Protein AF-A0A7R9D0R9-F1 (afdb_monomer)

pLDDT: mean 85.0, std 13.61, range [37.5, 96.75]

Nearest PDB structures (foldseek):
  8r22-assembly1_D  TM=5.041E-01  e=1.169E-11  Homo sapiens
  8unw-assembly1_B  TM=4.113E-01  e=5.195E-06  Homo sapiens
  7ukn-assembly1_A  TM=6.341E-01  e=3.118E-03  Homo sapiens
  3vu4-assembly3_B  TM=4.145E-01  e=4.952E-05  Kluyveromyces marxianus
  5yyl-assembly1_B-2  TM=3.834E-01  e=3.649E-03  Apis mellifera

Foldseek 3Di:
DDPPCPDPPVVVVVVVCVVVCVVVDPDDDDDDDPFDWLEWAAQEPFWIWTWTDPDVQWIKIWIWGAFVVVVDPDPPPDPGPRDTDTDEIATDNAGSWAWAHALQQWIWTHFAADQWIFIAHRVVSDGPDIAGVDDPQGGWHKAAQDRQKIWIARFQWRWMWIDRNVDPDHTDGLDDDPPPPDPPCVDPPQGKTKDKEKQRHHHAPDRDDSQAIKMWMAILQQWIFIDRPVHSVHTPDTDRFAAGDRDNQQWDKYAASVDPPDIDIWRTHGDPVDDDPDDDDVQVVDPQPPDDKGWRDKDHDHHFWMWTAIPSRDIDIDGD

Solvent-accessible surface area (backbone atoms only — not comparable to full-atom values): 18598 Å² total; per-residue (Å²): 137,80,91,84,76,86,63,80,61,60,62,55,53,53,50,51,49,54,61,51,43,68,77,69,41,98,74,83,87,86,83,87,69,99,45,61,74,73,31,77,40,66,50,42,99,55,31,36,34,35,25,28,44,79,47,92,94,34,29,34,37,34,35,32,35,56,31,64,72,84,76,45,94,70,86,70,88,63,92,63,75,84,49,73,39,79,72,38,70,29,81,45,93,34,41,72,34,33,68,26,46,36,79,79,48,36,33,35,35,14,6,61,71,31,44,39,36,35,37,29,33,55,86,78,42,40,75,77,44,77,45,75,64,58,92,82,49,51,34,34,43,33,39,40,48,40,93,54,29,41,32,38,29,23,23,68,48,57,32,32,33,37,30,53,68,89,46,93,63,72,74,41,78,54,42,82,76,60,82,73,70,78,66,82,68,89,51,99,76,75,72,54,28,33,42,69,32,32,57,44,53,50,80,47,96,62,71,65,58,78,84,67,24,34,40,37,38,40,33,31,71,20,44,37,37,32,27,41,72,86,46,53,90,50,61,83,37,80,46,74,40,34,61,64,47,87,49,68,62,32,48,41,58,43,50,40,76,76,35,98,88,40,68,52,73,41,66,57,47,81,44,92,90,53,90,78,88,77,86,86,64,65,73,67,66,43,93,81,51,87,65,94,58,44,48,51,43,70,47,71,52,66,83,46,29,39,37,38,32,33,75,70,79,45,76,49,79,46,78,110

Structure (mmCIF, N/CA/C/O backbone):
data_AF-A0A7R9D0R9-F1
#
_entry.id   AF-A0A7R9D0R9-F1
#
loop_
_atom_site.group_PDB
_atom_site.id
_atom_site.type_symbol
_atom_site.label_atom_id
_atom_site.label_alt_id
_atom_site.label_comp_id
_atom_site.label_asym_id
_atom_site.label_entity_id
_atom_site.label_seq_id
_atom_site.pdbx_PDB_ins_code
_atom_site.Cartn_x
_atom_site.Cartn_y
_atom_site.Cartn_z
_atom_site.occupancy
_atom_site.B_iso_or_equiv
_atom_site.auth_seq_id
_atom_site.auth_comp_id
_atom_site.auth_asym_id
_atom_site.auth_atom_id
_atom_site.pdbx_PDB_model_num
ATOM 1 N N . MET A 1 1 ? 41.515 20.656 17.617 1.00 38.50 1 MET A N 1
ATOM 2 C CA . MET A 1 1 ? 41.255 21.156 16.254 1.00 38.50 1 MET A CA 1
ATOM 3 C C . MET A 1 1 ? 40.020 20.404 15.792 1.00 38.50 1 MET A C 1
ATOM 5 O O . MET A 1 1 ? 40.130 19.236 15.452 1.00 38.50 1 MET A O 1
ATOM 9 N N . TYR A 1 2 ? 38.845 20.986 16.028 1.00 37.50 2 TYR A N 1
ATOM 10 C CA . TYR A 1 2 ? 37.559 20.377 15.687 1.00 37.50 2 TYR A CA 1
ATOM 11 C C . TYR A 1 2 ? 37.337 20.566 14.183 1.00 37.50 2 TYR A C 1
ATOM 13 O O . TYR A 1 2 ? 37.418 21.695 13.705 1.00 37.50 2 TYR A O 1
ATOM 21 N N . ASN A 1 3 ? 37.107 19.472 13.454 1.00 43.59 3 ASN A N 1
ATOM 22 C CA . ASN A 1 3 ? 36.550 19.525 12.105 1.00 43.59 3 ASN A CA 1
ATOM 23 C C . ASN A 1 3 ? 35.112 20.030 12.238 1.00 43.59 3 ASN A C 1
ATOM 25 O O . ASN A 1 3 ? 34.261 19.319 12.761 1.00 43.59 3 ASN A O 1
ATOM 29 N N . MET A 1 4 ? 34.891 21.278 11.838 1.00 45.22 4 MET A N 1
ATOM 30 C CA . MET A 1 4 ? 33.616 21.991 11.929 1.00 45.22 4 MET A CA 1
ATOM 31 C C . MET A 1 4 ? 33.270 22.582 10.553 1.00 45.22 4 MET A C 1
ATOM 33 O O . MET A 1 4 ? 32.964 23.759 10.425 1.00 45.22 4 MET A O 1
ATOM 37 N N . PHE A 1 5 ? 33.405 21.746 9.523 1.00 46.94 5 PHE A N 1
ATOM 38 C CA . PHE A 1 5 ? 32.928 21.994 8.165 1.00 46.94 5 PHE A CA 1
ATOM 39 C C . PHE A 1 5 ? 32.060 20.796 7.770 1.00 46.94 5 PHE A C 1
ATOM 41 O O . PHE A 1 5 ? 32.455 19.969 6.951 1.00 46.94 5 PHE A O 1
ATOM 48 N N . GLU A 1 6 ? 30.924 20.637 8.445 1.00 47.88 6 GLU A N 1
ATOM 49 C CA . GLU A 1 6 ? 29.807 19.898 7.860 1.00 47.88 6 GLU A CA 1
ATOM 50 C C . GLU A 1 6 ? 29.141 20.861 6.867 1.00 47.88 6 GLU A C 1
ATOM 52 O O . GLU A 1 6 ? 28.441 21.782 7.260 1.00 47.88 6 GLU A O 1
ATOM 57 N N . ASN A 1 7 ? 29.553 20.705 5.606 1.00 51.00 7 ASN A N 1
ATOM 58 C CA . ASN A 1 7 ? 28.922 21.087 4.343 1.00 51.00 7 ASN A CA 1
ATOM 59 C C . ASN A 1 7 ? 27.844 22.198 4.330 1.00 51.00 7 ASN A C 1
ATOM 61 O O . ASN A 1 7 ? 26.657 21.907 4.396 1.00 51.00 7 ASN A O 1
ATOM 65 N N . ASP A 1 8 ? 28.251 23.425 3.981 1.00 54.41 8 ASP A N 1
ATOM 66 C CA . ASP A 1 8 ? 27.368 24.483 3.440 1.00 54.41 8 ASP A CA 1
ATOM 67 C C . ASP A 1 8 ? 26.727 24.099 2.073 1.00 54.41 8 ASP A C 1
ATOM 69 O O . ASP A 1 8 ? 25.967 24.873 1.501 1.00 54.41 8 ASP A O 1
ATOM 73 N N . SER A 1 9 ? 27.045 22.927 1.500 1.00 60.66 9 SER A N 1
ATOM 74 C CA . SER A 1 9 ? 26.566 22.501 0.172 1.00 60.66 9 SER A CA 1
ATOM 75 C C . SER A 1 9 ? 25.109 22.045 0.156 1.00 60.66 9 SER A C 1
ATOM 77 O O . SER A 1 9 ? 24.453 22.159 -0.876 1.00 60.66 9 SER A O 1
ATOM 79 N N . ASP A 1 10 ? 24.611 21.504 1.267 1.00 61.84 10 ASP A N 1
ATOM 80 C CA . ASP A 1 10 ? 23.278 20.893 1.312 1.00 61.84 10 ASP A CA 1
ATOM 81 C C . ASP A 1 10 ? 22.187 21.982 1.322 1.00 61.84 10 ASP A C 1
ATOM 83 O O . ASP A 1 10 ? 21.141 21.818 0.689 1.00 61.84 10 ASP A O 1
ATOM 87 N N . ASP A 1 11 ? 22.485 23.136 1.929 1.00 69.69 11 ASP A N 1
ATOM 88 C CA . ASP A 1 11 ? 21.603 24.309 1.939 1.00 69.69 11 ASP A CA 1
ATOM 89 C C . ASP A 1 11 ? 21.447 24.912 0.526 1.00 69.69 11 ASP A C 1
ATOM 91 O O . ASP A 1 11 ? 20.352 25.329 0.142 1.00 69.69 11 ASP A O 1
ATOM 95 N N . GLU A 1 12 ? 22.510 24.911 -0.292 1.00 77.81 12 GLU A N 1
ATOM 96 C CA . GLU A 1 12 ? 22.447 25.403 -1.678 1.00 77.81 12 GLU A CA 1
ATOM 97 C C . GLU A 1 12 ? 21.560 24.513 -2.568 1.00 77.81 12 GLU A C 1
ATOM 99 O O . GLU A 1 12 ? 20.807 25.028 -3.402 1.00 77.81 12 GLU A O 1
ATOM 104 N N . GLU A 1 13 ? 21.615 23.186 -2.393 1.00 77.94 13 GLU A N 1
ATOM 105 C CA . GLU A 1 13 ? 20.780 22.246 -3.153 1.00 77.94 13 GLU A CA 1
ATOM 106 C C . GLU A 1 13 ? 19.291 22.353 -2.778 1.00 77.94 13 GLU A C 1
ATOM 108 O O . GLU A 1 13 ? 18.428 22.298 -3.666 1.00 77.94 13 GLU A O 1
ATOM 113 N N . GLU A 1 14 ? 18.971 22.527 -1.489 1.00 80.00 14 GLU A N 1
ATOM 114 C CA . GLU A 1 14 ? 17.590 22.706 -1.023 1.00 80.00 14 GLU A CA 1
ATOM 115 C C . GLU A 1 14 ? 16.989 24.015 -1.550 1.00 80.00 14 GLU A C 1
ATOM 117 O O . GLU A 1 14 ? 15.880 24.011 -2.103 1.00 80.00 14 GLU A O 1
ATOM 122 N N . ASP A 1 15 ? 17.743 25.113 -1.471 1.00 83.69 15 ASP A N 1
ATOM 123 C CA . ASP A 1 15 ? 17.335 26.405 -2.014 1.00 83.69 15 ASP A CA 1
ATOM 124 C C . ASP A 1 15 ? 17.119 26.323 -3.530 1.00 83.69 15 ASP A C 1
ATOM 126 O O . ASP A 1 15 ? 16.075 26.751 -4.039 1.00 83.69 15 ASP A O 1
ATOM 130 N N . GLU A 1 16 ? 18.056 25.728 -4.278 1.00 88.19 16 GLU A N 1
ATOM 131 C CA . GLU A 1 16 ? 17.917 25.583 -5.729 1.00 88.19 16 GLU A CA 1
ATOM 132 C C . GLU A 1 16 ? 16.681 24.751 -6.090 1.00 88.19 16 GLU A C 1
ATOM 134 O O . GLU A 1 16 ? 15.929 25.105 -7.009 1.00 88.19 16 GLU A O 1
ATOM 139 N N . TRP A 1 17 ? 16.428 23.655 -5.365 1.00 85.75 17 TRP A N 1
ATOM 140 C CA . TRP A 1 17 ? 15.212 22.868 -5.545 1.00 85.75 17 TRP A CA 1
ATOM 141 C C . TRP A 1 17 ? 13.967 23.706 -5.264 1.00 85.75 17 TRP A C 1
ATOM 143 O O . TRP A 1 17 ? 13.043 23.698 -6.083 1.00 85.75 17 TRP A O 1
ATOM 153 N N . PHE A 1 18 ? 13.945 24.459 -4.164 1.00 84.69 18 PHE A N 1
ATOM 154 C CA . PHE A 1 18 ? 12.811 25.288 -3.778 1.00 84.69 18 PHE A CA 1
ATOM 155 C C . PHE A 1 18 ? 12.509 26.352 -4.840 1.00 84.69 18 PHE A C 1
ATOM 157 O O . PHE A 1 18 ? 11.370 26.435 -5.312 1.00 84.69 18 PHE A O 1
ATOM 164 N N . TYR A 1 19 ? 13.516 27.088 -5.318 1.00 87.12 19 TYR A N 1
ATOM 165 C CA . TYR A 1 19 ? 13.349 28.061 -6.403 1.00 87.12 19 TYR A CA 1
ATOM 166 C C . TYR A 1 19 ? 12.868 27.400 -7.695 1.00 87.12 19 TYR A C 1
ATOM 168 O O . TYR A 1 19 ? 11.908 27.859 -8.318 1.00 87.12 19 TYR A O 1
ATOM 176 N N . ASN A 1 20 ? 13.483 26.282 -8.085 1.00 88.06 20 ASN A N 1
ATOM 177 C CA . ASN A 1 20 ? 13.079 25.535 -9.271 1.00 88.06 20 ASN A CA 1
ATOM 178 C C . ASN A 1 20 ? 11.642 25.003 -9.155 1.00 88.06 20 ASN A C 1
ATOM 180 O O . ASN A 1 20 ? 10.919 24.945 -10.153 1.00 88.06 20 ASN A O 1
ATOM 184 N N . SER A 1 21 ? 11.209 24.620 -7.954 1.00 87.06 21 SER A N 1
ATOM 185 C CA . SER A 1 21 ? 9.880 24.064 -7.704 1.00 87.06 21 SER A CA 1
ATOM 186 C C . SER A 1 21 ? 8.768 25.065 -8.032 1.00 87.06 21 SER A C 1
ATOM 188 O O . SER A 1 21 ? 7.760 24.672 -8.626 1.00 87.06 21 SER A O 1
ATOM 190 N N . MET A 1 22 ? 8.992 26.360 -7.770 1.00 83.94 22 MET A N 1
ATOM 191 C CA . MET A 1 22 ? 8.031 27.430 -8.065 1.00 83.94 22 MET A CA 1
ATOM 192 C C . MET A 1 22 ? 7.712 27.549 -9.557 1.00 83.94 22 MET A C 1
ATOM 194 O O . MET A 1 22 ? 6.606 27.940 -9.924 1.00 83.94 22 MET A O 1
ATOM 198 N N . PHE A 1 23 ? 8.667 27.205 -10.423 1.00 88.12 23 PHE A N 1
ATOM 199 C CA . PHE A 1 23 ? 8.486 27.242 -11.876 1.00 88.12 23 PHE A CA 1
ATOM 200 C C . PHE A 1 23 ? 8.064 25.892 -12.461 1.00 88.12 23 PHE A C 1
ATOM 202 O O . PHE A 1 23 ? 7.507 25.845 -13.558 1.00 88.12 23 PHE A O 1
ATOM 209 N N . ARG A 1 24 ? 8.334 24.787 -11.756 1.00 88.25 24 ARG A N 1
ATOM 210 C CA . ARG A 1 24 ? 8.015 23.429 -12.222 1.00 88.25 24 ARG A CA 1
ATOM 211 C C . ARG A 1 24 ? 6.582 23.020 -11.913 1.00 88.25 24 ARG A C 1
ATOM 213 O O . ARG A 1 24 ? 5.953 22.358 -12.738 1.00 88.25 24 ARG A O 1
ATOM 220 N N . TYR A 1 25 ? 6.071 23.375 -10.739 1.00 85.44 25 TYR A N 1
ATOM 221 C CA . TYR A 1 25 ? 4.770 22.904 -10.281 1.00 85.44 25 TYR A CA 1
ATOM 222 C C . TYR A 1 25 ? 3.703 23.978 -10.448 1.00 85.44 25 TYR A C 1
ATOM 224 O O . TYR A 1 25 ? 3.829 25.085 -9.937 1.00 85.44 25 TYR A O 1
ATOM 232 N N . LYS A 1 26 ? 2.589 23.617 -11.102 1.00 84.94 26 LYS A N 1
ATOM 233 C CA . LYS A 1 26 ? 1.393 24.476 -11.153 1.00 84.94 26 LYS A CA 1
ATOM 234 C C . LYS A 1 26 ? 0.875 24.773 -9.741 1.00 84.94 26 LYS A C 1
ATOM 236 O O . LYS A 1 26 ? 0.383 25.866 -9.480 1.00 84.94 26 LYS A O 1
ATOM 241 N N . GLN A 1 27 ? 0.953 23.779 -8.858 1.00 83.56 27 GLN A N 1
ATOM 242 C CA . GLN A 1 27 ? 0.569 23.871 -7.458 1.00 83.56 27 GLN A CA 1
ATOM 243 C C . GLN A 1 27 ? 1.516 23.002 -6.634 1.00 83.56 27 GLN A C 1
ATOM 245 O O . GLN A 1 27 ? 1.707 21.827 -6.942 1.00 83.56 27 GLN A O 1
ATOM 250 N N . LEU A 1 28 ? 2.088 23.587 -5.586 1.00 84.94 28 LEU A N 1
ATOM 251 C CA . LEU A 1 28 ? 2.895 22.892 -4.595 1.00 84.94 28 LEU A CA 1
ATOM 252 C C . LEU A 1 28 ? 2.420 23.340 -3.217 1.00 84.94 28 LEU A C 1
ATOM 254 O O . LEU A 1 28 ? 2.418 24.533 -2.917 1.00 84.94 28 LEU A O 1
ATOM 258 N N . GLN A 1 29 ? 1.994 22.384 -2.396 1.00 85.19 29 GLN A N 1
ATOM 259 C CA . GLN A 1 29 ? 1.634 22.632 -1.008 1.00 85.19 29 GLN A CA 1
ATOM 260 C C . GLN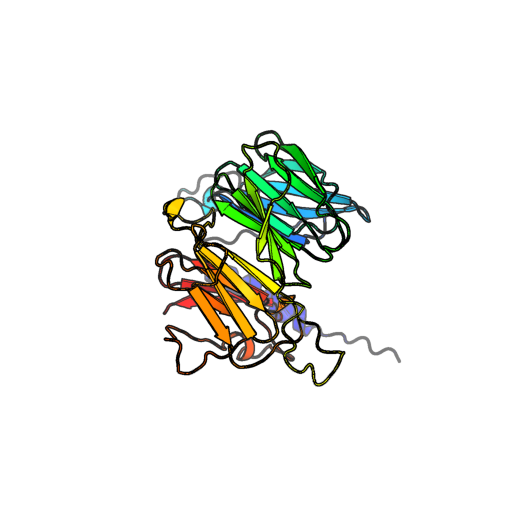 A 1 29 ? 2.590 21.853 -0.119 1.00 85.19 29 GLN A C 1
ATOM 262 O O . GLN A 1 29 ? 2.562 20.626 -0.090 1.00 85.19 29 GLN A O 1
ATOM 267 N N . MET A 1 30 ? 3.401 22.586 0.634 1.00 86.25 30 MET A N 1
ATOM 268 C CA . MET A 1 30 ? 4.242 22.029 1.685 1.00 86.25 30 MET A CA 1
ATOM 269 C C . MET A 1 30 ? 3.557 22.273 3.029 1.00 86.25 30 MET A C 1
ATOM 271 O O . MET A 1 30 ? 2.950 23.326 3.250 1.00 86.25 30 MET A O 1
ATOM 275 N N . PHE A 1 31 ? 3.598 21.280 3.909 1.00 88.50 31 PHE A N 1
ATOM 276 C CA . PHE A 1 31 ? 3.110 21.391 5.278 1.00 88.50 31 PHE A CA 1
ATOM 277 C C . PHE A 1 31 ? 3.907 20.447 6.178 1.00 88.50 31 PHE A C 1
ATOM 279 O O . PHE A 1 31 ? 4.367 19.398 5.733 1.00 88.50 31 PHE A O 1
ATOM 286 N N . GLY A 1 32 ? 4.095 20.853 7.431 1.00 89.56 32 GLY A N 1
ATOM 287 C CA . GLY A 1 32 ? 4.804 20.066 8.433 1.00 89.56 32 GLY A CA 1
ATOM 288 C C . GLY A 1 32 ? 3.849 19.279 9.322 1.00 89.56 32 GLY A C 1
ATOM 289 O O . GLY A 1 32 ? 2.693 19.666 9.511 1.00 89.56 32 GLY A O 1
ATOM 290 N N . PHE A 1 33 ? 4.364 18.201 9.903 1.00 91.88 33 PHE A N 1
ATOM 291 C CA . PHE A 1 33 ? 3.727 17.484 11.001 1.00 91.88 33 PHE A CA 1
ATOM 292 C C . PHE A 1 33 ? 4.465 17.798 12.299 1.00 91.88 33 PHE A C 1
ATOM 294 O O . PHE A 1 33 ? 5.688 17.905 12.310 1.00 91.88 33 PHE A O 1
ATOM 301 N N . GLU A 1 34 ? 3.727 17.918 13.402 1.00 91.81 34 GLU A N 1
ATOM 302 C CA . GLU A 1 34 ? 4.328 18.060 14.738 1.00 91.81 34 GLU A CA 1
ATOM 303 C C . GLU A 1 34 ? 5.038 16.773 15.184 1.00 91.81 34 GLU A C 1
ATOM 305 O O . GLU A 1 34 ? 5.975 16.818 15.977 1.00 91.81 34 GLU A O 1
ATOM 310 N N . ASN A 1 35 ? 4.586 15.627 14.669 1.00 94.44 35 ASN A N 1
ATOM 311 C CA . ASN A 1 35 ? 5.035 14.295 15.051 1.00 94.44 35 ASN A CA 1
ATOM 312 C C . ASN A 1 35 ? 5.666 13.565 13.861 1.00 94.44 35 ASN A C 1
ATOM 314 O O . ASN A 1 35 ? 5.324 13.819 12.705 1.00 94.44 35 ASN A O 1
ATOM 318 N N . THR A 1 36 ? 6.540 12.595 14.142 1.00 93.06 36 THR A N 1
ATOM 319 C CA . THR A 1 36 ? 7.111 11.726 13.105 1.00 93.06 36 THR A CA 1
ATOM 320 C C . THR A 1 36 ? 6.020 10.878 12.460 1.00 93.06 36 THR A C 1
ATOM 322 O O . THR A 1 36 ? 5.313 10.122 13.137 1.00 93.06 36 THR A O 1
ATOM 325 N N . VAL A 1 37 ? 5.916 10.991 11.139 1.00 94.00 37 VAL A N 1
ATOM 326 C CA . VAL A 1 37 ? 5.017 10.189 10.312 1.00 94.00 37 VAL A CA 1
ATOM 327 C C . VAL A 1 37 ? 5.657 8.835 10.024 1.00 94.00 37 VAL A C 1
ATOM 329 O O . VAL A 1 37 ? 6.810 8.764 9.608 1.00 94.00 37 VAL A O 1
ATOM 332 N N . HIS A 1 38 ? 4.897 7.765 10.241 1.00 91.81 38 HIS A N 1
ATOM 333 C CA . HIS A 1 38 ? 5.322 6.384 10.006 1.00 91.81 38 HIS A CA 1
ATOM 334 C C . HIS A 1 38 ? 4.694 5.773 8.754 1.00 91.81 38 HIS A C 1
ATOM 336 O O . HIS A 1 38 ? 5.330 4.965 8.088 1.00 91.81 38 HIS A O 1
ATOM 342 N N . HIS A 1 39 ? 3.453 6.145 8.436 1.00 93.44 39 HIS A N 1
ATOM 343 C CA . HIS A 1 39 ? 2.746 5.639 7.261 1.00 93.44 39 HIS A CA 1
ATOM 344 C C . HIS A 1 39 ? 1.785 6.705 6.742 1.00 93.44 39 HIS A C 1
ATOM 346 O O . HIS A 1 39 ? 1.158 7.418 7.529 1.00 93.44 39 HIS A O 1
ATOM 352 N N . ILE A 1 40 ? 1.654 6.796 5.421 1.00 94.44 40 ILE A N 1
ATOM 353 C CA . ILE A 1 40 ? 0.654 7.623 4.743 1.00 94.44 40 ILE A CA 1
ATOM 354 C C . ILE A 1 40 ? -0.072 6.722 3.753 1.00 94.44 40 ILE A C 1
ATOM 356 O O . ILE A 1 40 ? 0.575 6.063 2.945 1.00 94.44 40 ILE A O 1
ATOM 360 N N . GLU A 1 41 ? -1.399 6.718 3.803 1.00 92.50 41 GLU A N 1
ATOM 361 C CA . GLU A 1 41 ? -2.242 5.969 2.872 1.00 92.50 41 GLU A CA 1
ATOM 362 C C . GLU A 1 41 ? -3.349 6.888 2.331 1.00 92.50 41 GLU A C 1
ATOM 364 O O . GLU A 1 41 ? -4.007 7.572 3.123 1.00 92.50 41 GLU A O 1
ATOM 369 N N . PRO A 1 42 ? -3.592 6.946 1.011 1.00 90.38 42 PRO A N 1
ATOM 370 C CA . PRO A 1 42 ? -4.744 7.660 0.470 1.00 90.38 42 PRO A CA 1
ATOM 371 C C . PRO A 1 42 ? -6.051 7.024 0.959 1.00 90.38 42 PRO A C 1
ATOM 373 O O . PRO A 1 42 ? -6.255 5.822 0.794 1.00 90.38 42 PRO A O 1
ATOM 376 N N . SER A 1 43 ? -6.956 7.822 1.530 1.00 87.69 43 SER A N 1
ATOM 377 C CA . SER A 1 43 ? -8.278 7.330 1.947 1.00 87.69 43 SER A CA 1
ATOM 378 C C . SER A 1 43 ? -9.358 7.575 0.903 1.00 87.69 43 SER A C 1
ATOM 380 O O . SER A 1 43 ? -10.308 6.807 0.815 1.00 87.69 43 SER A O 1
ATOM 382 N N . CYS A 1 44 ? -9.216 8.618 0.091 1.00 85.12 44 CYS A N 1
ATOM 383 C CA . CYS A 1 44 ? -10.007 8.858 -1.112 1.00 85.12 44 CYS A CA 1
ATOM 384 C C . CYS A 1 44 ? -9.344 9.978 -1.935 1.00 85.12 44 CYS A C 1
ATOM 386 O O . CYS A 1 44 ? -8.208 10.371 -1.673 1.00 85.12 44 CYS A O 1
ATOM 388 N N . HIS A 1 45 ? -10.032 10.492 -2.956 1.00 84.69 45 HIS A N 1
ATOM 389 C CA . HIS A 1 45 ? -9.479 11.506 -3.862 1.00 84.69 45 HIS A CA 1
ATOM 390 C C . HIS A 1 45 ? -9.124 12.848 -3.191 1.00 84.69 45 HIS A C 1
ATOM 392 O O . HIS A 1 45 ? -8.303 13.585 -3.731 1.00 84.69 45 HIS A O 1
ATOM 398 N N . ASP A 1 46 ? -9.727 13.176 -2.045 1.00 89.94 46 ASP A N 1
ATOM 399 C CA . ASP A 1 46 ? -9.549 14.451 -1.344 1.00 89.94 46 ASP A CA 1
ATOM 400 C C . ASP A 1 46 ? -8.973 14.301 0.068 1.00 89.94 46 ASP A C 1
ATOM 402 O O . ASP A 1 46 ? -8.880 15.290 0.800 1.00 89.94 46 ASP A O 1
ATOM 406 N N . ARG A 1 47 ? -8.578 13.089 0.475 1.00 92.38 47 ARG A N 1
ATOM 407 C CA . ARG A 1 47 ? -8.120 12.814 1.840 1.00 92.38 47 ARG A CA 1
ATOM 408 C C . ARG A 1 47 ? -7.004 11.784 1.909 1.00 92.38 47 ARG A C 1
ATOM 410 O O . ARG A 1 47 ? -6.872 10.895 1.068 1.00 92.38 47 ARG A O 1
ATOM 417 N N . ILE A 1 48 ? -6.225 11.903 2.975 1.00 94.56 48 ILE A N 1
ATOM 418 C CA . ILE A 1 48 ? -5.167 10.965 3.340 1.00 94.56 48 ILE A CA 1
ATOM 419 C C . ILE A 1 48 ? -5.315 10.553 4.803 1.00 94.56 48 ILE A C 1
ATOM 421 O O . ILE A 1 48 ? -5.740 11.347 5.645 1.00 94.56 48 ILE A O 1
ATOM 425 N N . CYS A 1 49 ? -4.912 9.326 5.106 1.00 96.06 49 CYS A N 1
ATOM 426 C CA . CYS A 1 49 ? -4.714 8.834 6.459 1.00 96.06 49 CYS A CA 1
ATOM 427 C C . CYS A 1 49 ? -3.223 8.826 6.786 1.00 96.06 49 CYS A C 1
ATOM 429 O O . CYS A 1 49 ? -2.406 8.346 6.001 1.00 96.06 49 CYS A O 1
ATOM 431 N N . VAL A 1 50 ? -2.874 9.348 7.957 1.00 96.75 50 VAL A N 1
ATOM 432 C CA . VAL A 1 50 ? -1.494 9.469 8.424 1.00 96.75 50 VAL A CA 1
ATOM 433 C C . VAL A 1 50 ? -1.365 8.782 9.771 1.00 96.75 50 VAL A C 1
ATOM 435 O O . VAL A 1 50 ? -2.017 9.186 10.731 1.00 96.75 50 VAL A O 1
ATOM 438 N N . ALA A 1 51 ? -0.508 7.769 9.849 1.00 96.50 51 ALA A N 1
ATOM 439 C CA . ALA A 1 51 ? -0.072 7.186 11.109 1.00 96.50 51 ALA A CA 1
ATOM 440 C C . ALA A 1 51 ? 1.146 7.953 11.621 1.00 96.50 51 ALA A C 1
ATOM 442 O O . ALA A 1 51 ? 2.167 8.034 10.933 1.00 96.50 51 ALA A O 1
ATOM 443 N N . GLN A 1 52 ? 1.067 8.484 12.837 1.00 95.81 52 GLN A N 1
ATOM 444 C CA . GLN A 1 52 ? 2.167 9.226 13.449 1.00 95.81 52 GLN A CA 1
ATOM 445 C C . GLN A 1 52 ? 2.371 8.856 14.916 1.00 95.81 52 GLN A C 1
ATOM 447 O O . GLN A 1 52 ? 1.456 8.385 15.596 1.00 95.81 52 GLN A O 1
ATOM 452 N N . ARG A 1 53 ? 3.592 9.069 15.413 1.00 94.38 53 ARG A N 1
ATOM 453 C CA . ARG A 1 53 ? 3.953 8.812 16.812 1.00 94.38 53 ARG A CA 1
ATOM 454 C C . ARG A 1 53 ? 3.725 10.064 17.654 1.00 94.38 53 ARG A C 1
ATOM 456 O O . ARG A 1 53 ? 4.521 10.991 17.602 1.00 94.38 53 ARG A O 1
ATOM 463 N N . HIS A 1 54 ? 2.672 10.069 18.465 1.00 89.62 54 HIS A N 1
ATOM 464 C CA . HIS A 1 54 ? 2.336 11.201 19.335 1.00 89.62 54 HIS A CA 1
ATOM 465 C C . HIS A 1 54 ? 3.226 11.273 20.589 1.00 89.62 54 HIS A C 1
ATOM 467 O O . HIS A 1 54 ? 3.614 12.348 21.039 1.00 89.62 54 HIS A O 1
ATOM 473 N N . LYS A 1 55 ? 3.533 10.117 21.191 1.00 89.81 55 LYS A N 1
ATOM 474 C CA . LYS A 1 55 ? 4.411 9.958 22.370 1.00 89.81 55 LYS A CA 1
ATOM 475 C C . LYS A 1 55 ? 5.199 8.652 22.229 1.00 89.81 55 LYS A C 1
ATOM 477 O O . LYS A 1 55 ? 4.830 7.839 21.379 1.00 89.81 55 LYS A O 1
ATOM 482 N N . PRO A 1 56 ? 6.243 8.406 23.048 1.00 89.38 56 PRO A N 1
ATOM 483 C CA . PRO A 1 56 ? 6.838 7.075 23.137 1.00 89.38 56 PRO A CA 1
ATOM 484 C C . PRO A 1 56 ? 5.736 6.022 23.300 1.00 89.38 56 PRO A C 1
ATOM 486 O O . PRO A 1 56 ? 4.856 6.179 24.150 1.00 89.38 56 PRO A O 1
ATOM 489 N N . ASP A 1 57 ? 5.740 5.040 22.401 1.00 85.25 57 ASP A N 1
ATOM 490 C CA . ASP A 1 57 ? 4.801 3.912 22.351 1.00 85.25 57 ASP A CA 1
ATOM 491 C C . ASP A 1 57 ? 3.314 4.289 22.225 1.00 85.25 57 ASP A C 1
ATOM 493 O O . ASP A 1 57 ? 2.427 3.493 22.525 1.00 85.25 57 ASP A O 1
ATOM 497 N N . LYS A 1 58 ? 3.008 5.510 21.763 1.00 91.88 58 LYS A N 1
ATOM 498 C CA . LYS A 1 58 ? 1.635 5.934 21.459 1.00 91.88 58 LYS A CA 1
ATOM 499 C C . LYS A 1 58 ? 1.537 6.480 20.053 1.00 91.88 58 LYS A C 1
ATOM 501 O O . LYS A 1 58 ? 2.182 7.474 19.710 1.00 91.88 58 LYS A O 1
ATOM 506 N N . TYR A 1 59 ? 0.655 5.859 19.289 1.00 94.56 59 TYR A N 1
ATOM 507 C CA . TYR A 1 59 ? 0.399 6.206 17.908 1.00 94.56 59 TYR A CA 1
ATOM 508 C C . TYR A 1 59 ? -1.022 6.723 17.761 1.00 94.56 59 TYR A C 1
ATOM 510 O O . TYR A 1 59 ? -1.938 6.359 18.503 1.00 94.56 59 TYR A O 1
ATOM 518 N N . GLU A 1 60 ? -1.185 7.602 16.791 1.00 95.44 60 GLU A N 1
ATOM 519 C CA . GLU A 1 60 ? -2.479 8.110 16.378 1.00 95.44 60 GLU A CA 1
ATOM 520 C C . GLU A 1 60 ? -2.579 8.060 14.861 1.00 95.44 60 GLU A C 1
ATOM 522 O O . GLU A 1 60 ? -1.576 8.150 14.144 1.00 95.44 60 GLU A O 1
ATOM 527 N N . ILE A 1 61 ? -3.810 7.917 14.390 1.00 96.69 61 ILE A N 1
ATOM 528 C CA . ILE A 1 61 ? -4.160 8.014 12.984 1.00 96.69 61 ILE A CA 1
ATOM 529 C C . ILE A 1 61 ? -4.926 9.319 12.796 1.00 96.69 61 ILE A C 1
ATOM 531 O O . ILE A 1 61 ? -5.920 9.585 13.479 1.00 96.69 61 ILE A O 1
ATOM 535 N N . LEU A 1 62 ? -4.441 10.146 11.878 1.00 96.38 62 LEU A N 1
ATOM 536 C CA . LEU A 1 62 ? -5.096 11.370 11.448 1.00 96.38 62 LEU A CA 1
ATOM 537 C C . LEU A 1 62 ? -5.706 11.165 10.071 1.00 96.38 62 LEU A C 1
ATOM 539 O O . LEU A 1 62 ? -5.007 10.748 9.153 1.00 96.38 62 LEU A O 1
ATOM 543 N N . GLU A 1 63 ? -6.970 11.530 9.899 1.00 95.81 63 GLU A N 1
ATOM 544 C CA . GLU A 1 63 ? -7.524 11.764 8.567 1.00 95.81 63 GLU A CA 1
ATOM 545 C C . GLU A 1 63 ? -7.406 13.251 8.252 1.00 95.81 63 GLU A C 1
ATOM 547 O O . GLU A 1 63 ? -7.858 14.108 9.022 1.00 95.81 63 GLU A O 1
ATOM 552 N N . LEU A 1 64 ? -6.781 13.563 7.125 1.00 95.12 64 LEU A N 1
ATOM 553 C CA . LEU A 1 64 ? -6.546 14.924 6.678 1.00 95.12 64 LEU A CA 1
ATOM 554 C C . LEU A 1 64 ? -7.240 15.145 5.340 1.00 95.12 64 LEU A C 1
ATOM 556 O O . LEU A 1 64 ? -7.047 14.362 4.414 1.00 95.12 64 LEU A O 1
ATOM 560 N N . SER A 1 65 ? -7.994 16.235 5.211 1.00 93.75 65 SER A N 1
ATOM 561 C CA . SER A 1 65 ? -8.495 16.679 3.909 1.00 93.75 65 SER A CA 1
ATOM 562 C C . SER A 1 65 ? -7.457 17.537 3.203 1.00 93.75 65 SER A C 1
ATOM 564 O O . SER A 1 65 ? -6.923 18.487 3.794 1.00 93.75 65 SER A O 1
ATOM 566 N N . LEU A 1 66 ? -7.233 17.238 1.931 1.00 91.62 66 LEU A N 1
ATOM 567 C CA . LEU A 1 66 ? -6.365 17.990 1.043 1.00 91.62 66 LEU A CA 1
ATOM 568 C C . LEU A 1 66 ? -7.005 19.345 0.681 1.00 91.62 66 LEU A C 1
ATOM 570 O O . LEU A 1 66 ? -8.232 19.462 0.634 1.00 91.62 66 LEU A O 1
ATOM 574 N N . PRO A 1 67 ? -6.205 20.398 0.434 1.00 89.38 67 PRO A N 1
ATOM 575 C CA . PRO A 1 67 ? -6.729 21.690 0.007 1.00 89.38 67 PRO A CA 1
ATOM 576 C C . PRO A 1 67 ? -7.519 21.588 -1.304 1.00 89.38 67 PRO A C 1
ATOM 578 O O . PRO A 1 67 ? -7.019 21.055 -2.289 1.00 89.38 67 PRO A O 1
ATOM 581 N N . GLU A 1 68 ? -8.701 22.207 -1.361 1.00 85.50 68 GLU A N 1
ATOM 582 C CA . GLU A 1 68 ? -9.582 22.208 -2.547 1.00 85.50 68 GLU A CA 1
ATOM 583 C C . GLU A 1 68 ? -8.898 22.746 -3.818 1.00 85.50 68 GLU A C 1
ATOM 585 O O . GLU A 1 68 ? -9.236 22.346 -4.933 1.00 85.50 68 GLU A O 1
ATOM 590 N N . LYS A 1 69 ? -7.888 23.617 -3.669 1.00 82.19 69 LYS A N 1
ATOM 591 C CA . LYS A 1 69 ? -7.091 24.097 -4.808 1.00 82.19 69 LYS A CA 1
ATOM 592 C C . LYS A 1 69 ? -6.347 22.966 -5.517 1.00 82.19 69 LYS A C 1
ATOM 594 O O . LYS A 1 69 ? -6.263 23.024 -6.735 1.00 82.19 69 LYS A O 1
ATOM 599 N N . LEU A 1 70 ? -5.887 21.941 -4.788 1.00 82.69 70 LEU A N 1
ATOM 600 C CA . LEU A 1 70 ? -5.227 20.760 -5.367 1.00 82.69 70 LEU A CA 1
ATOM 601 C C . LEU A 1 70 ? -6.184 19.877 -6.175 1.00 82.69 70 LEU A C 1
ATOM 603 O O . LEU A 1 70 ? -5.743 19.082 -6.998 1.00 82.69 70 LEU A O 1
ATOM 607 N N . LEU A 1 71 ? -7.488 20.016 -5.938 1.00 81.62 71 LEU A N 1
ATOM 608 C CA . LEU A 1 71 ? -8.528 19.176 -6.532 1.00 81.62 71 LEU A CA 1
ATOM 609 C C . LEU A 1 71 ? -9.221 19.852 -7.718 1.00 81.62 71 LEU A C 1
ATOM 611 O O . LEU A 1 71 ? -9.921 19.197 -8.487 1.00 81.62 71 LEU A O 1
ATOM 615 N N . THR A 1 72 ? -9.055 21.167 -7.864 1.00 78.25 72 THR A N 1
ATOM 616 C CA . THR A 1 72 ? -9.724 21.961 -8.894 1.00 78.25 72 THR A CA 1
ATOM 617 C C . THR A 1 72 ? -8.763 22.293 -10.030 1.00 78.25 72 THR A C 1
ATOM 619 O O . THR A 1 72 ? -7.692 22.862 -9.837 1.00 78.25 72 THR A O 1
ATOM 622 N N . GLU A 1 73 ? -9.164 21.982 -11.265 1.00 69.69 73 GLU A N 1
ATOM 623 C CA . GLU A 1 73 ? -8.386 22.356 -12.455 1.00 69.69 73 GLU A CA 1
ATOM 624 C C . GLU A 1 73 ? -8.453 23.873 -12.747 1.00 69.69 73 GLU A C 1
ATOM 626 O O . GLU A 1 73 ? -7.603 24.413 -13.468 1.00 69.69 73 GLU A O 1
ATOM 631 N N . SER A 1 74 ? -9.448 24.567 -12.174 1.00 62.47 74 SER A N 1
ATOM 632 C CA . SER A 1 74 ? -9.811 25.956 -12.473 1.00 62.47 74 SER A CA 1
ATOM 633 C C . SER A 1 74 ? -8.979 27.006 -11.728 1.00 62.47 74 SER A C 1
ATOM 635 O O . SER A 1 74 ? -8.872 26.989 -10.506 1.00 62.47 74 SER A O 1
ATOM 637 N N . HIS A 1 75 ? -8.502 28.002 -12.478 1.00 56.72 75 HIS A N 1
ATOM 638 C CA . HIS A 1 75 ? -7.708 29.161 -12.040 1.00 56.72 75 HIS A CA 1
ATOM 639 C C . HIS A 1 75 ? -8.505 30.259 -11.312 1.00 56.72 75 HIS A C 1
ATOM 641 O O . HIS A 1 75 ? -8.185 31.438 -11.442 1.00 56.72 75 HIS A O 1
ATOM 647 N N . GLN A 1 76 ? -9.578 29.935 -10.591 1.00 54.81 76 GLN A N 1
ATOM 648 C CA . GLN A 1 76 ? -10.271 30.993 -9.859 1.00 54.81 76 GLN A CA 1
ATOM 649 C C . GLN A 1 76 ? -9.415 31.432 -8.664 1.00 54.81 76 GLN A C 1
ATOM 651 O O . GLN A 1 76 ? -9.281 30.704 -7.681 1.00 54.81 76 GLN A O 1
ATOM 656 N N . ASP A 1 77 ? -8.856 32.645 -8.771 1.00 50.91 77 ASP A N 1
ATOM 657 C CA . ASP A 1 77 ? -8.089 33.401 -7.763 1.00 50.91 77 ASP A CA 1
ATOM 658 C C . ASP A 1 77 ? -8.925 33.778 -6.523 1.00 50.91 77 ASP A C 1
ATOM 660 O O . ASP A 1 77 ? -8.783 34.837 -5.912 1.00 50.91 77 ASP A O 1
ATOM 664 N N . CYS A 1 78 ? -9.840 32.905 -6.119 1.00 49.97 78 CYS A N 1
ATOM 665 C CA . CYS A 1 78 ? -10.545 33.029 -4.867 1.00 49.97 78 CYS A CA 1
ATOM 666 C C . CYS A 1 78 ? -9.579 32.658 -3.730 1.00 49.97 78 CYS A C 1
ATOM 668 O O . CYS A 1 78 ? -8.798 31.699 -3.815 1.00 49.97 78 CYS A O 1
ATOM 670 N N . LEU A 1 79 ? -9.641 33.417 -2.636 1.00 50.25 79 LEU A N 1
ATOM 671 C CA . LEU A 1 79 ? -8.971 33.133 -1.365 1.00 50.25 79 LEU A CA 1
ATOM 672 C C . LEU A 1 79 ? -9.577 31.869 -0.723 1.00 50.25 79 LEU A C 1
ATOM 674 O O . LEU A 1 79 ? -10.253 31.932 0.300 1.00 50.25 79 LEU A O 1
ATOM 678 N N . MET A 1 80 ? -9.389 30.708 -1.350 1.00 55.28 80 MET A N 1
ATOM 679 C CA . MET A 1 80 ? -9.768 29.425 -0.766 1.00 55.28 80 MET A CA 1
ATOM 680 C C . MET A 1 80 ? -8.845 29.148 0.421 1.00 55.28 80 MET A C 1
ATOM 682 O O . MET A 1 80 ? -7.657 29.483 0.390 1.00 55.28 80 MET A O 1
ATOM 686 N N . LYS A 1 81 ? -9.392 28.546 1.482 1.00 56.94 81 LYS A N 1
ATOM 687 C CA . LYS A 1 81 ? -8.614 28.118 2.651 1.00 56.94 81 LYS A CA 1
ATOM 688 C C . LYS A 1 81 ? -7.587 27.070 2.202 1.00 56.94 81 LYS A C 1
ATOM 690 O O . LYS A 1 81 ? -7.928 25.907 2.024 1.00 56.94 81 LYS A O 1
ATOM 695 N N . ASN A 1 82 ? -6.341 27.502 2.034 1.00 68.12 82 ASN A N 1
ATOM 696 C CA . ASN A 1 82 ? -5.217 26.726 1.498 1.00 68.12 82 ASN A CA 1
ATOM 697 C C . ASN A 1 82 ? -4.527 25.850 2.549 1.00 68.12 82 ASN A C 1
ATOM 699 O O . ASN A 1 82 ? -3.305 25.779 2.598 1.00 68.12 82 ASN A O 1
ATOM 703 N N . LEU A 1 83 ? -5.292 25.232 3.443 1.00 82.56 83 LEU A N 1
ATOM 704 C CA . LEU A 1 83 ? -4.710 24.453 4.527 1.00 82.56 83 LEU A CA 1
ATOM 705 C C . LEU A 1 83 ? -5.242 23.036 4.478 1.00 82.56 83 LEU A C 1
ATOM 707 O O . LEU A 1 83 ? -6.445 22.819 4.322 1.00 82.56 83 LEU A O 1
ATOM 711 N N . VAL A 1 84 ? -4.321 22.095 4.649 1.00 87.81 84 VAL A N 1
ATOM 712 C CA . VAL A 1 84 ? -4.648 20.729 5.035 1.00 87.81 84 VAL A CA 1
ATOM 713 C C . VAL A 1 84 ? -5.420 20.813 6.349 1.00 87.81 84 VAL A C 1
ATOM 715 O O . VAL A 1 84 ? -4.967 21.461 7.296 1.00 87.81 84 VAL A O 1
ATOM 718 N N . LYS A 1 85 ? -6.615 20.221 6.402 1.00 91.31 85 LYS A N 1
ATOM 719 C CA . LYS A 1 85 ? -7.452 20.251 7.610 1.00 91.31 85 LYS A CA 1
ATOM 720 C C . LYS A 1 85 ? -7.498 18.870 8.225 1.00 91.31 85 LYS A C 1
ATOM 722 O O . LYS A 1 85 ? -7.786 17.893 7.541 1.00 91.31 85 LYS A O 1
ATOM 727 N N . LYS A 1 86 ? -7.272 18.818 9.531 1.00 93.25 86 LYS A N 1
ATOM 728 C CA . LYS A 1 86 ? -7.513 17.629 10.339 1.00 93.25 86 LYS A CA 1
ATOM 729 C C . LYS A 1 86 ? -9.019 17.379 10.433 1.00 93.25 86 LYS A C 1
ATOM 731 O O . LYS A 1 86 ? -9.741 18.236 10.935 1.00 93.25 86 LYS A O 1
ATOM 736 N N . GLN A 1 87 ? -9.463 16.236 9.919 1.00 91.69 87 GLN A N 1
ATOM 737 C CA . GLN A 1 87 ? -10.861 15.802 9.925 1.00 91.69 87 GLN A CA 1
ATOM 738 C C . GLN A 1 87 ? -11.150 14.946 11.151 1.00 91.69 87 GLN A C 1
ATOM 740 O O . GLN A 1 87 ? -12.067 15.235 11.916 1.00 91.69 87 GLN A O 1
ATOM 745 N N . SER A 1 88 ? -10.313 13.937 11.381 1.00 91.69 88 SER A N 1
ATOM 746 C CA . SER A 1 88 ? -10.457 13.024 12.508 1.00 91.69 88 SER A CA 1
ATOM 747 C C . SER A 1 88 ? -9.117 12.750 13.189 1.00 91.69 88 SER A C 1
ATOM 749 O O . SER A 1 88 ? -8.033 13.042 12.674 1.00 91.69 88 SER A O 1
ATOM 751 N N . HIS A 1 89 ? -9.214 12.260 14.420 1.00 93.50 89 HIS A N 1
ATOM 752 C CA . HIS A 1 89 ? -8.097 11.866 15.262 1.00 93.50 89 HIS A CA 1
ATOM 753 C C . HIS A 1 89 ? -8.474 10.585 15.975 1.00 93.50 89 HIS A C 1
ATOM 755 O O . HIS A 1 89 ? -9.429 10.575 16.756 1.00 93.50 89 HIS A O 1
ATOM 761 N N . ILE A 1 90 ? -7.712 9.532 15.718 1.00 95.12 90 ILE A N 1
ATOM 762 C CA . ILE A 1 90 ? -8.052 8.199 16.175 1.00 95.12 90 ILE A CA 1
ATOM 763 C C . ILE A 1 90 ? -6.849 7.634 16.929 1.00 95.12 90 ILE A C 1
ATOM 765 O O . ILE A 1 90 ? -5.834 7.319 16.303 1.00 95.12 90 ILE A O 1
ATOM 769 N N . PRO A 1 91 ? -6.912 7.529 18.267 1.00 92.38 91 PRO A N 1
ATOM 770 C CA . PRO A 1 91 ? -5.875 6.832 19.011 1.00 92.38 91 PRO A CA 1
ATOM 771 C C . PRO A 1 91 ? -5.909 5.349 18.634 1.00 92.38 91 PRO A C 1
ATOM 773 O O . PRO A 1 91 ? -6.985 4.760 18.539 1.00 92.38 91 PRO A O 1
ATOM 776 N N . THR A 1 92 ? -4.741 4.743 18.447 1.00 91.50 92 THR A N 1
ATOM 777 C CA . THR A 1 92 ? -4.622 3.315 18.133 1.00 91.50 92 THR A CA 1
ATOM 778 C C . THR A 1 92 ? -3.702 2.635 19.137 1.00 91.50 92 THR A C 1
ATOM 780 O O . THR A 1 92 ? -2.743 3.238 19.625 1.00 91.50 92 THR A O 1
ATOM 783 N N . SER A 1 93 ? -4.011 1.381 19.480 1.00 91.31 93 SER A N 1
ATOM 784 C CA . SER A 1 93 ? -3.114 0.557 20.301 1.00 91.31 93 SER A CA 1
ATOM 785 C C . SER A 1 93 ? -2.020 -0.130 19.476 1.00 91.31 93 SER A C 1
ATOM 787 O O . SER A 1 93 ? -1.138 -0.779 20.032 1.00 91.31 93 SER A O 1
ATOM 789 N N . VAL A 1 94 ? -2.068 0.014 18.149 1.00 91.69 94 VAL A N 1
ATOM 790 C CA . VAL A 1 94 ? -1.129 -0.593 17.210 1.00 91.69 94 VAL A CA 1
ATOM 791 C C . VAL A 1 94 ? 0.177 0.212 17.183 1.00 91.69 94 VAL A C 1
ATOM 793 O O . VAL A 1 94 ? 0.205 1.380 16.797 1.00 91.69 94 VAL A O 1
ATOM 796 N N . GLU A 1 95 ? 1.280 -0.417 17.588 1.00 91.44 95 GLU A N 1
ATOM 797 C CA . GLU A 1 95 ? 2.604 0.214 17.637 1.00 91.44 95 GLU A CA 1
ATOM 798 C C . GLU A 1 95 ? 3.236 0.342 16.250 1.00 91.44 95 GLU A C 1
ATOM 800 O O . GLU A 1 95 ? 3.476 -0.674 15.623 1.00 91.44 95 GLU A O 1
ATOM 805 N N . SER A 1 96 ? 3.598 1.537 15.781 1.00 90.94 96 SER A N 1
ATOM 806 C CA . SER A 1 96 ? 4.115 1.769 14.413 1.00 90.94 96 SER A CA 1
ATOM 807 C C . SER A 1 96 ? 3.159 1.237 13.330 1.00 90.94 96 SER A C 1
ATOM 809 O O . SER A 1 96 ? 3.515 0.314 12.591 1.00 90.94 96 SER A O 1
ATOM 811 N N . PRO A 1 97 ? 1.924 1.768 13.252 1.00 93.62 97 PRO A N 1
ATOM 812 C CA . PRO A 1 97 ? 0.895 1.199 12.399 1.00 93.62 97 PRO A CA 1
ATOM 813 C C . PRO A 1 97 ? 1.236 1.360 10.918 1.00 93.62 97 PRO A C 1
ATOM 815 O O . PRO A 1 97 ? 1.501 2.466 10.447 1.00 93.62 97 PRO A O 1
ATOM 818 N N . SER A 1 98 ? 1.151 0.253 10.186 1.00 94.50 98 SER A N 1
ATOM 819 C CA . SER A 1 98 ? 0.933 0.253 8.744 1.00 94.50 98 SER A CA 1
ATOM 820 C C . SER A 1 98 ? -0.571 0.259 8.492 1.00 94.50 98 SER A C 1
ATOM 822 O O . SER A 1 98 ? -1.331 -0.335 9.264 1.00 94.50 98 SER A O 1
ATOM 824 N N . LEU A 1 99 ? -1.002 0.960 7.444 1.00 95.94 99 LEU A N 1
ATOM 825 C CA . LEU A 1 99 ? -2.413 1.187 7.153 1.00 95.94 99 LEU A CA 1
ATOM 826 C C . LEU A 1 99 ? -2.785 0.590 5.797 1.00 95.94 99 LEU A C 1
ATOM 828 O O . LEU A 1 99 ? -2.034 0.701 4.833 1.00 95.94 99 LEU A O 1
ATOM 832 N N . ALA A 1 100 ? -3.983 0.025 5.719 1.00 95.62 100 ALA A N 1
ATOM 833 C CA . ALA A 1 100 ? -4.715 -0.147 4.472 1.00 95.62 100 ALA A CA 1
ATOM 834 C C . ALA A 1 100 ? -6.075 0.530 4.645 1.00 95.62 100 ALA A C 1
ATOM 836 O O . ALA A 1 100 ? -6.664 0.423 5.720 1.00 95.62 100 ALA A O 1
ATOM 837 N N . VAL A 1 101 ? -6.572 1.218 3.618 1.00 95.00 101 VAL A N 1
ATOM 838 C CA . VAL A 1 101 ? -7.858 1.936 3.666 1.00 95.00 101 VAL A CA 1
ATOM 839 C C . VAL A 1 101 ? -8.768 1.431 2.549 1.00 95.00 101 VAL A C 1
ATOM 841 O O . VAL A 1 101 ? -8.304 1.256 1.422 1.00 95.00 101 VAL A O 1
ATOM 844 N N . ASN A 1 102 ? -10.048 1.185 2.844 1.00 93.12 102 ASN A N 1
ATOM 845 C CA . ASN A 1 102 ? -11.053 0.798 1.849 1.00 93.12 102 ASN A CA 1
ATOM 846 C C . ASN A 1 102 ? -11.957 1.976 1.437 1.00 93.12 102 ASN A C 1
ATOM 848 O O . ASN A 1 102 ? -11.975 3.036 2.058 1.00 93.12 102 ASN A O 1
ATOM 852 N N . ASP A 1 103 ? -12.765 1.748 0.404 1.00 89.50 103 ASP A N 1
ATOM 853 C CA . ASP A 1 103 ? -13.743 2.705 -0.134 1.00 89.50 103 ASP A CA 1
ATOM 854 C C . ASP A 1 103 ? -14.947 3.000 0.782 1.00 89.50 103 ASP A C 1
ATOM 856 O O . ASP A 1 103 ? -15.831 3.777 0.420 1.00 89.50 103 ASP A O 1
ATOM 860 N N . SER A 1 104 ? -15.004 2.361 1.951 1.00 90.94 104 SER A N 1
ATOM 861 C CA . SER A 1 104 ? -16.087 2.467 2.931 1.00 90.94 104 SER A CA 1
ATOM 862 C C . SER A 1 104 ? -15.647 3.206 4.195 1.00 90.94 104 SER A C 1
ATOM 864 O O . SER A 1 104 ? -16.322 3.116 5.216 1.00 90.94 104 SER A O 1
ATOM 866 N N . ASN A 1 105 ? -14.550 3.971 4.112 1.00 90.94 105 ASN A N 1
ATOM 867 C CA . ASN A 1 105 ? -13.969 4.726 5.226 1.00 90.94 105 ASN A CA 1
ATOM 868 C C . ASN A 1 105 ? -13.465 3.837 6.375 1.00 90.94 105 ASN A C 1
ATOM 870 O O . ASN A 1 105 ? -13.326 4.306 7.505 1.00 90.94 105 ASN A O 1
ATOM 874 N N . ASP A 1 106 ? -13.173 2.565 6.102 1.00 95.12 106 ASP A N 1
ATOM 875 C CA . ASP A 1 106 ? -12.552 1.680 7.075 1.00 95.12 106 ASP A CA 1
ATOM 876 C C . ASP A 1 106 ? -11.043 1.594 6.847 1.00 95.12 106 ASP A C 1
ATOM 878 O O . ASP A 1 106 ? -10.548 1.472 5.722 1.00 95.12 106 ASP A O 1
ATOM 882 N N . ILE A 1 107 ? -10.308 1.595 7.951 1.00 96.38 107 ILE A N 1
ATOM 883 C CA . ILE A 1 107 ? -8.869 1.400 8.020 1.00 96.38 107 ILE A CA 1
ATOM 884 C C . ILE A 1 107 ? -8.603 0.067 8.705 1.00 96.38 107 ILE A C 1
ATOM 886 O O . ILE A 1 107 ? -9.119 -0.202 9.791 1.00 96.38 107 ILE A O 1
ATOM 890 N N . LEU A 1 108 ? -7.739 -0.738 8.099 1.00 96.31 108 LEU A N 1
ATOM 891 C CA . LEU A 1 108 ? -7.048 -1.814 8.792 1.00 96.31 108 LEU A CA 1
ATOM 892 C C . LEU A 1 108 ? -5.689 -1.298 9.243 1.00 96.31 108 LEU A C 1
ATOM 894 O O . LEU A 1 108 ? -4.856 -0.933 8.414 1.00 96.31 108 LEU A O 1
ATOM 898 N N . ALA A 1 109 ? -5.481 -1.284 10.554 1.00 95.88 109 ALA A N 1
ATOM 899 C CA . ALA A 1 109 ? -4.203 -0.975 11.167 1.00 95.88 109 ALA A CA 1
ATOM 900 C C . ALA A 1 109 ? -3.594 -2.258 11.737 1.00 95.88 109 ALA A C 1
ATOM 902 O O . ALA A 1 109 ? -4.203 -2.947 12.559 1.00 95.88 109 ALA A O 1
ATOM 903 N N . SER A 1 110 ? -2.381 -2.576 11.302 1.00 93.69 110 SER A N 1
ATOM 904 C CA . SER A 1 110 ? -1.554 -3.645 11.868 1.00 93.69 110 SER A CA 1
ATOM 905 C C . SER A 1 110 ? -0.118 -3.150 11.986 1.00 93.69 110 SER A C 1
ATOM 907 O O . SER A 1 110 ? 0.189 -2.048 11.527 1.00 93.69 110 SER A O 1
ATOM 909 N N . SER A 1 111 ? 0.778 -3.908 12.617 1.00 87.38 111 SER A N 1
ATOM 910 C CA . SER A 1 111 ? 2.145 -3.416 12.750 1.00 87.38 111 SER A CA 1
ATOM 911 C C . SER A 1 111 ? 3.255 -4.438 12.905 1.00 87.38 111 SER A C 1
ATOM 913 O O . SER A 1 111 ? 3.062 -5.654 12.898 1.00 87.38 111 SER A O 1
ATOM 915 N N . ILE A 1 112 ? 4.452 -3.865 13.025 1.00 73.31 112 ILE A N 1
ATOM 916 C CA . ILE A 1 112 ? 5.689 -4.464 13.492 1.00 73.31 112 ILE A CA 1
ATOM 917 C C . ILE A 1 112 ? 5.589 -4.611 15.018 1.00 73.31 112 ILE A C 1
ATOM 919 O O . ILE A 1 112 ? 5.791 -3.648 15.748 1.00 73.31 112 ILE A O 1
ATOM 923 N N . GLY A 1 113 ? 5.260 -5.812 15.502 1.00 72.06 113 GLY A N 1
ATOM 924 C CA . GLY A 1 113 ? 5.324 -6.162 16.930 1.00 72.06 113 GLY A CA 1
ATOM 925 C C . GLY A 1 113 ? 3.987 -6.179 17.679 1.00 72.06 113 GLY A C 1
ATOM 926 O O . GLY A 1 113 ? 3.887 -6.852 18.708 1.00 72.06 113 GLY A O 1
ATOM 927 N N . SER A 1 114 ? 2.936 -5.535 17.158 1.00 76.06 114 SER A N 1
ATOM 928 C CA . SER A 1 114 ? 1.589 -5.710 17.708 1.00 76.06 114 SER A CA 1
ATOM 929 C C . SER A 1 114 ? 1.014 -7.063 17.306 1.00 76.06 114 SER A C 1
ATOM 931 O O . SER A 1 114 ? 0.993 -7.432 16.134 1.00 76.06 114 SER A O 1
ATOM 933 N N . LYS A 1 115 ? 0.449 -7.773 18.284 1.00 83.56 115 LYS A N 1
ATOM 934 C CA . LYS A 1 115 ? -0.299 -9.018 18.053 1.00 83.56 115 LYS A CA 1
ATOM 935 C C . LYS A 1 115 ? -1.742 -8.772 17.622 1.00 83.56 115 LYS A C 1
ATOM 937 O O . LYS A 1 115 ? -2.492 -9.735 17.484 1.00 83.56 115 LYS A O 1
ATOM 942 N N . ASN A 1 116 ? -2.151 -7.516 17.458 1.00 90.50 116 ASN A N 1
ATOM 943 C CA . ASN A 1 116 ? -3.529 -7.140 17.180 1.00 90.50 116 ASN A CA 1
ATOM 944 C C . ASN A 1 116 ? -3.646 -6.398 15.855 1.00 90.50 116 ASN A C 1
ATOM 946 O O . ASN A 1 116 ? -2.769 -5.621 15.477 1.00 90.50 116 ASN A O 1
ATOM 950 N N . VAL A 1 117 ? -4.787 -6.604 15.206 1.00 94.00 117 VAL A N 1
ATOM 951 C CA . VAL A 1 117 ? -5.234 -5.814 14.059 1.00 94.00 117 VAL A CA 1
ATOM 952 C C . VAL A 1 117 ? -6.480 -5.068 14.469 1.00 94.00 117 VAL A C 1
ATOM 954 O O . VAL A 1 117 ? -7.429 -5.667 14.989 1.00 94.00 117 VAL A O 1
ATOM 957 N N . GLU A 1 118 ? -6.465 -3.768 14.229 1.00 96.06 118 GLU A N 1
ATOM 958 C CA . GLU A 1 118 ? -7.596 -2.893 14.477 1.00 96.06 118 GLU A CA 1
ATOM 959 C C . GLU A 1 118 ? -8.311 -2.593 13.162 1.00 96.06 118 GLU A C 1
ATOM 961 O O . GLU A 1 118 ? -7.687 -2.215 12.172 1.00 96.06 118 GLU A O 1
ATOM 966 N N . LEU A 1 119 ? -9.630 -2.771 13.166 1.00 96.50 119 LEU A N 1
ATOM 967 C CA . LEU A 1 119 ? -10.523 -2.208 12.164 1.00 96.50 119 LEU A CA 1
ATOM 968 C C . LEU A 1 119 ? -11.073 -0.906 12.727 1.00 96.50 119 LEU A C 1
ATOM 970 O O . LEU A 1 119 ? -11.667 -0.898 13.808 1.00 96.50 119 LEU A O 1
ATOM 974 N N . ILE A 1 120 ? -10.880 0.179 11.999 1.00 96.31 120 ILE A N 1
ATOM 975 C CA . ILE A 1 120 ? -11.181 1.533 12.442 1.00 96.31 120 ILE A CA 1
ATOM 976 C C . ILE A 1 120 ? -12.078 2.181 11.401 1.00 96.31 120 ILE A C 1
ATOM 978 O O . ILE A 1 120 ? -11.751 2.136 10.225 1.00 96.31 120 ILE A O 1
ATOM 982 N N . ASN A 1 121 ? -13.163 2.823 11.819 1.00 94.94 121 ASN A N 1
ATOM 983 C CA . ASN A 1 121 ? -13.986 3.622 10.918 1.00 94.94 121 ASN A CA 1
ATOM 984 C C . ASN A 1 121 ? -13.609 5.103 11.050 1.00 94.94 121 ASN A C 1
ATOM 986 O O . ASN A 1 121 ? -13.614 5.645 12.162 1.00 94.94 121 ASN A O 1
ATOM 990 N N . THR A 1 122 ? -13.263 5.758 9.940 1.00 91.88 122 THR A N 1
ATOM 991 C CA . THR A 1 122 ? -12.820 7.161 9.963 1.00 91.88 122 THR A CA 1
ATOM 992 C C . THR A 1 122 ? -13.967 8.141 10.150 1.00 91.88 122 THR A C 1
ATOM 994 O O . THR A 1 122 ? -13.777 9.167 10.800 1.00 91.88 122 THR A O 1
ATOM 997 N N . GLU A 1 123 ? -15.171 7.803 9.681 1.00 91.50 123 GLU A N 1
ATOM 998 C CA . GLU A 1 123 ? -16.361 8.645 9.828 1.00 91.50 123 GLU A CA 1
ATOM 999 C C . GLU A 1 123 ? -16.791 8.750 11.295 1.00 91.50 123 GLU A C 1
ATOM 1001 O O . GLU A 1 123 ? -17.059 9.844 11.793 1.00 91.50 123 GLU A O 1
ATOM 1006 N N . THR A 1 124 ? -16.790 7.631 12.026 1.00 93.81 124 THR A N 1
ATOM 1007 C CA . THR A 1 124 ? -17.084 7.633 13.467 1.00 93.81 124 THR A CA 1
ATOM 1008 C C . THR A 1 124 ? -15.859 7.919 14.333 1.00 93.81 124 THR A C 1
ATOM 1010 O O . THR A 1 124 ? -16.009 8.089 15.542 1.00 93.81 124 THR A O 1
ATOM 1013 N N . ALA A 1 125 ? -14.656 7.938 13.747 1.00 94.38 125 ALA A N 1
ATOM 1014 C CA . ALA A 1 125 ? -13.371 8.052 14.437 1.00 94.38 125 ALA A CA 1
ATOM 1015 C C . ALA A 1 125 ? -13.203 7.029 15.583 1.00 94.38 125 ALA A C 1
ATOM 1017 O O . ALA A 1 125 ? -12.735 7.363 16.674 1.00 94.38 125 ALA A O 1
ATOM 1018 N N . GLN A 1 126 ? -13.626 5.780 15.356 1.00 94.44 126 GLN A N 1
ATOM 1019 C CA . GLN A 1 126 ? -13.649 4.732 16.385 1.00 94.44 126 GLN A CA 1
ATOM 1020 C C . GLN A 1 126 ? -13.040 3.421 15.897 1.00 94.44 126 GLN A C 1
ATOM 1022 O O . GLN A 1 126 ? -13.221 3.015 14.750 1.00 94.44 126 GLN A O 1
ATOM 1027 N N . VAL A 1 127 ? -12.369 2.726 16.818 1.00 95.12 127 VAL A N 1
ATOM 1028 C CA . VAL A 1 127 ? -11.964 1.329 16.642 1.00 95.12 127 VAL A CA 1
ATOM 1029 C C . VAL A 1 127 ? -13.222 0.459 16.727 1.00 95.12 127 VAL A C 1
ATOM 1031 O O . VAL A 1 127 ? -13.828 0.346 17.791 1.00 95.12 127 VAL A O 1
ATOM 1034 N N . ILE A 1 128 ? -13.615 -0.154 15.611 1.00 94.56 128 ILE A N 1
ATOM 1035 C CA . ILE A 1 128 ? -14.774 -1.053 15.517 1.00 94.56 128 ILE A CA 1
ATOM 1036 C C . ILE A 1 128 ? -14.456 -2.384 16.199 1.00 94.56 128 ILE A C 1
ATOM 1038 O O . ILE A 1 128 ? -15.242 -2.912 16.985 1.00 94.56 128 ILE A O 1
ATOM 1042 N N . THR A 1 129 ? -13.295 -2.956 15.879 1.00 93.88 129 THR A N 1
ATOM 1043 C CA . THR A 1 129 ? -12.841 -4.216 16.467 1.00 93.88 129 THR A CA 1
ATOM 1044 C C . THR A 1 129 ? -11.324 -4.246 16.556 1.00 93.88 129 THR A C 1
ATOM 1046 O O . THR A 1 129 ? -10.631 -3.778 15.657 1.00 93.88 129 THR A O 1
ATOM 1049 N N . SER A 1 130 ? -10.816 -4.827 17.640 1.00 93.44 130 SER A N 1
ATOM 1050 C CA . SER A 1 130 ? -9.413 -5.195 17.801 1.00 93.44 130 SER A CA 1
ATOM 1051 C C . SER A 1 130 ? -9.363 -6.710 17.937 1.00 93.44 130 SER A C 1
ATOM 1053 O O . SER A 1 130 ? -10.002 -7.285 18.819 1.00 93.44 130 SER A O 1
ATOM 1055 N N . SER A 1 131 ? -8.704 -7.371 16.992 1.00 90.94 131 SER A N 1
ATOM 1056 C CA . SER A 1 131 ? -8.681 -8.830 16.898 1.00 90.94 131 SER A CA 1
ATOM 1057 C C . SER A 1 131 ? -7.240 -9.338 16.979 1.00 90.94 131 SER A C 1
ATOM 1059 O O . SER A 1 131 ? -6.399 -8.851 16.219 1.00 90.94 131 SER A O 1
ATOM 1061 N N . PRO A 1 132 ? -6.940 -10.332 17.833 1.00 89.88 132 PRO A N 1
ATOM 1062 C CA . PRO A 1 132 ? -5.602 -10.893 17.916 1.00 89.88 132 PRO A CA 1
ATOM 1063 C C . PRO A 1 132 ? -5.278 -11.748 16.682 1.00 89.88 132 PRO A C 1
ATOM 1065 O O . PRO A 1 132 ? -6.114 -12.507 16.190 1.00 89.88 132 PRO A O 1
ATOM 1068 N N . LEU A 1 133 ? -4.027 -11.672 16.239 1.00 82.44 133 LEU A N 1
ATOM 1069 C CA . LEU A 1 133 ? -3.389 -12.517 15.229 1.00 82.44 133 LEU A CA 1
ATOM 1070 C C . LEU A 1 133 ? -2.702 -13.746 15.869 1.00 82.44 133 LEU A C 1
ATOM 1072 O O . LEU A 1 133 ? -1.974 -14.486 15.227 1.00 82.44 133 LEU A O 1
ATOM 1076 N N . GLY A 1 134 ? -2.890 -14.031 17.154 1.00 78.31 134 GLY A N 1
ATOM 1077 C CA . GLY A 1 134 ? -2.171 -15.141 17.801 1.00 78.31 134 GLY A CA 1
ATOM 1078 C C . GLY A 1 134 ? -0.661 -14.884 17.957 1.00 78.31 134 GLY A C 1
ATOM 1079 O O . GLY A 1 134 ? -0.169 -13.787 17.718 1.00 78.31 134 GLY A O 1
ATOM 1080 N N . SER A 1 135 ? 0.074 -15.872 18.476 1.00 68.50 135 SER A N 1
ATOM 1081 C CA . SER A 1 135 ? 1.438 -15.674 18.995 1.00 68.50 135 SER A CA 1
ATOM 1082 C C . SER A 1 135 ? 2.559 -15.706 17.959 1.00 68.50 135 SER A C 1
ATOM 1084 O O . SER A 1 135 ? 3.660 -15.283 18.293 1.00 68.50 135 SER A O 1
ATOM 1086 N N . GLU A 1 136 ? 2.308 -16.240 16.763 1.00 68.50 136 GLU A N 1
ATOM 1087 C CA . GLU A 1 136 ? 3.360 -16.510 15.767 1.00 68.50 136 GLU A CA 1
ATOM 1088 C C . GLU A 1 136 ? 3.546 -15.396 14.735 1.00 68.50 136 GLU A C 1
ATOM 1090 O O . GLU A 1 136 ? 4.533 -15.393 14.005 1.00 68.50 136 GLU A O 1
ATOM 1095 N N . ASP A 1 137 ? 2.628 -14.433 14.678 1.00 67.69 137 ASP A N 1
ATOM 1096 C CA . ASP A 1 137 ? 2.727 -13.346 13.713 1.00 67.69 137 ASP A CA 1
ATOM 1097 C C . ASP A 1 137 ? 3.620 -12.248 14.286 1.00 67.69 137 ASP A C 1
ATOM 1099 O O . ASP A 1 137 ? 3.243 -11.552 15.228 1.00 67.69 137 ASP A O 1
ATOM 1103 N N . GLY A 1 138 ? 4.824 -12.136 13.722 1.00 82.81 138 GLY A N 1
ATOM 1104 C CA . GLY A 1 138 ? 5.741 -11.028 13.956 1.00 82.81 138 GLY A CA 1
ATOM 1105 C C . GLY A 1 138 ? 5.262 -9.755 13.260 1.00 82.81 138 GLY A C 1
ATOM 1106 O O . GLY A 1 138 ? 4.231 -9.177 13.596 1.00 82.81 138 GLY A O 1
ATOM 1107 N N . ARG A 1 139 ? 6.025 -9.281 12.279 1.00 90.69 139 ARG A N 1
ATOM 1108 C CA . ARG A 1 139 ? 5.677 -8.070 11.529 1.00 90.69 139 ARG A CA 1
ATOM 1109 C C . ARG A 1 139 ? 4.542 -8.350 10.565 1.00 90.69 139 ARG A C 1
ATOM 1111 O O . ARG A 1 139 ? 4.541 -9.378 9.889 1.00 90.69 139 ARG A O 1
ATOM 1118 N N . THR A 1 140 ? 3.598 -7.421 10.460 1.00 93.25 140 THR A N 1
ATOM 1119 C CA . THR A 1 140 ? 2.434 -7.594 9.592 1.00 93.25 140 THR A CA 1
ATOM 1120 C C . THR A 1 140 ? 2.130 -6.385 8.721 1.00 93.25 140 THR A C 1
ATOM 1122 O O . THR A 1 140 ? 2.319 -5.245 9.142 1.00 93.25 140 THR A O 1
ATOM 1125 N N . LYS A 1 141 ? 1.621 -6.643 7.512 1.00 93.75 141 LYS A N 1
ATOM 1126 C CA . LYS A 1 141 ? 1.081 -5.632 6.595 1.00 93.75 141 LYS A CA 1
ATOM 1127 C C . LYS A 1 141 ? -0.422 -5.849 6.405 1.00 93.75 141 LYS A C 1
ATOM 1129 O O . LYS A 1 141 ? -0.812 -6.968 6.046 1.00 93.75 141 LYS A O 1
ATOM 1134 N N . PRO A 1 142 ? -1.265 -4.827 6.623 1.00 96.25 142 PRO A N 1
ATOM 1135 C CA . PRO A 1 142 ? -2.690 -4.939 6.366 1.00 96.25 142 PRO A CA 1
ATOM 1136 C C . PRO A 1 142 ? -2.957 -4.858 4.860 1.00 96.25 142 PRO A C 1
ATOM 1138 O O . PRO A 1 142 ? -2.186 -4.277 4.098 1.00 96.25 142 PRO A O 1
ATOM 1141 N N . ILE A 1 143 ? -4.065 -5.442 4.421 1.00 96.25 143 ILE A N 1
ATOM 1142 C CA . ILE A 1 143 ? -4.513 -5.379 3.031 1.00 96.25 143 ILE A CA 1
ATOM 1143 C C . ILE A 1 143 ? -6.032 -5.519 2.978 1.00 96.25 143 ILE A C 1
ATOM 1145 O O . ILE A 1 143 ? -6.618 -6.264 3.757 1.00 96.25 143 ILE A O 1
ATOM 1149 N N . PHE A 1 144 ? -6.685 -4.848 2.037 1.00 95.62 144 PHE A N 1
ATOM 1150 C CA . PHE A 1 144 ? -8.058 -5.176 1.661 1.00 95.62 144 PHE A CA 1
ATOM 1151 C C . PHE A 1 144 ? -8.042 -5.958 0.351 1.00 95.62 144 PHE A C 1
ATOM 1153 O O . PHE A 1 144 ? -7.306 -5.611 -0.566 1.00 95.62 144 PHE A O 1
ATOM 1160 N N . VAL A 1 145 ? -8.853 -7.013 0.258 1.00 94.25 145 VAL A N 1
ATOM 1161 C CA . VAL A 1 145 ? -9.028 -7.785 -0.993 1.00 94.25 145 VAL A CA 1
ATOM 1162 C C . VAL A 1 145 ? -10.400 -7.564 -1.627 1.00 94.25 145 VAL A C 1
ATOM 1164 O O . VAL A 1 145 ? -10.631 -7.916 -2.782 1.00 94.25 145 VAL A O 1
ATOM 1167 N N . SER A 1 146 ? -11.322 -6.992 -0.859 1.00 92.75 146 SER A N 1
ATOM 1168 C CA . SER A 1 146 ? -12.596 -6.436 -1.305 1.00 92.75 146 SER A CA 1
ATOM 1169 C C . SER A 1 146 ? -13.087 -5.451 -0.243 1.00 92.75 146 SER A C 1
ATOM 1171 O O . SER A 1 146 ? -12.491 -5.347 0.833 1.00 92.75 146 SER A O 1
ATOM 1173 N N . ARG A 1 147 ? -14.224 -4.798 -0.493 1.00 91.94 147 ARG A N 1
ATOM 1174 C CA . ARG A 1 147 ? -14.891 -3.938 0.492 1.00 91.94 147 ARG A CA 1
ATOM 1175 C C . ARG A 1 147 ? -15.150 -4.646 1.818 1.00 91.94 147 ARG A C 1
ATOM 1177 O O . ARG A 1 147 ? -14.945 -4.076 2.883 1.00 91.94 147 ARG A O 1
ATOM 1184 N N . ASN A 1 148 ? -15.587 -5.898 1.734 1.00 92.88 148 ASN A N 1
ATOM 1185 C CA . ASN A 1 148 ? -16.067 -6.665 2.877 1.00 92.88 148 ASN A CA 1
ATOM 1186 C C . ASN A 1 148 ? -15.029 -7.648 3.422 1.00 92.88 148 ASN A C 1
ATOM 1188 O O . ASN A 1 148 ? -15.321 -8.361 4.377 1.00 92.88 148 ASN A O 1
ATOM 1192 N N . VAL A 1 149 ? -13.840 -7.734 2.820 1.00 94.19 149 VAL A N 1
ATOM 1193 C CA . VAL A 1 149 ? -12.814 -8.698 3.227 1.00 94.19 149 VAL A CA 1
ATOM 1194 C C . VAL A 1 149 ? -11.497 -7.979 3.460 1.00 94.19 149 VAL A C 1
ATOM 1196 O O . VAL A 1 149 ? -10.829 -7.525 2.526 1.00 94.19 149 VAL A O 1
ATOM 1199 N N . GLY A 1 150 ? -11.138 -7.923 4.737 1.00 94.94 150 GLY A N 1
ATOM 1200 C CA . GLY A 1 150 ? -9.853 -7.455 5.219 1.00 94.94 150 GLY A CA 1
ATOM 1201 C C . GLY A 1 150 ? -8.859 -8.596 5.348 1.00 94.94 150 GLY A C 1
ATOM 1202 O O . GLY A 1 150 ? -9.235 -9.762 5.491 1.00 94.94 150 GLY A O 1
ATOM 1203 N N . GLY A 1 151 ? -7.582 -8.257 5.313 1.00 94.62 151 GLY A N 1
ATOM 1204 C CA . GLY A 1 151 ? -6.488 -9.201 5.319 1.00 94.62 151 GLY A CA 1
ATOM 1205 C C . GLY A 1 151 ? -5.259 -8.670 6.029 1.00 94.62 151 GLY A C 1
ATOM 1206 O O . GLY A 1 151 ? -5.073 -7.464 6.180 1.00 94.62 151 GLY A O 1
ATOM 1207 N N . VAL A 1 152 ? -4.412 -9.597 6.454 1.00 94.75 152 VAL A N 1
ATOM 1208 C CA . VAL A 1 152 ? -3.122 -9.297 7.064 1.00 94.75 152 VAL A CA 1
ATOM 1209 C C . VAL A 1 152 ? -2.106 -10.312 6.570 1.00 94.75 152 VAL A C 1
ATOM 1211 O O . VAL A 1 152 ? -2.365 -11.517 6.603 1.00 94.75 152 VAL A O 1
ATOM 1214 N N . CYS A 1 153 ? -0.966 -9.822 6.096 1.00 94.31 153 CYS A N 1
ATOM 1215 C CA . CYS A 1 153 ? 0.170 -10.633 5.684 1.00 94.31 153 CYS A CA 1
ATOM 1216 C C . CYS A 1 153 ? 1.266 -10.558 6.740 1.00 94.31 153 CYS A C 1
ATOM 1218 O O . CYS A 1 153 ? 1.722 -9.465 7.074 1.00 94.31 153 CYS A O 1
ATOM 1220 N N . SER A 1 154 ? 1.731 -11.707 7.221 1.00 92.94 154 SER A N 1
ATOM 1221 C CA . SER A 1 154 ? 2.972 -11.802 7.983 1.00 92.94 154 SER A CA 1
ATOM 1222 C C . SER A 1 154 ? 4.150 -11.522 7.052 1.00 92.94 154 SER A C 1
ATOM 1224 O O . SER A 1 154 ? 4.349 -12.226 6.064 1.00 92.94 154 SER A O 1
ATOM 1226 N N . VAL A 1 155 ? 4.929 -10.491 7.365 1.00 92.00 155 VAL A N 1
ATOM 1227 C CA . VAL A 1 155 ? 6.141 -10.123 6.624 1.00 92.00 155 VAL A CA 1
ATOM 1228 C C . VAL A 1 155 ? 7.196 -11.212 6.770 1.00 92.00 155 VAL A C 1
ATOM 1230 O O . VAL A 1 155 ? 7.904 -11.490 5.818 1.00 92.00 155 VAL A O 1
ATOM 1233 N N . ASP A 1 156 ? 7.280 -11.868 7.924 1.00 90.38 156 ASP A N 1
ATOM 1234 C CA . ASP A 1 156 ? 8.351 -12.832 8.201 1.00 90.38 156 ASP A CA 1
ATOM 1235 C C . ASP A 1 156 ? 8.074 -14.228 7.606 1.00 90.38 156 ASP A C 1
ATOM 1237 O O . ASP A 1 156 ? 8.993 -15.012 7.398 1.00 90.38 156 ASP A O 1
ATOM 1241 N N . SER A 1 157 ? 6.809 -14.566 7.324 1.00 89.94 157 SER A N 1
ATOM 1242 C CA . SER A 1 157 ? 6.429 -15.911 6.848 1.00 89.94 157 SER A CA 1
ATOM 1243 C C . SER A 1 157 ? 5.669 -15.942 5.522 1.00 89.94 157 SER A C 1
ATOM 1245 O O . SER A 1 157 ? 5.468 -17.019 4.956 1.00 89.94 157 SER A O 1
ATOM 1247 N N . GLY A 1 158 ? 5.174 -14.793 5.054 1.00 91.44 158 GLY A N 1
ATOM 1248 C CA . GLY A 1 158 ? 4.275 -14.702 3.903 1.00 91.44 158 GLY A CA 1
ATOM 1249 C C . GLY A 1 158 ? 2.875 -15.267 4.160 1.00 91.44 158 GLY A C 1
ATOM 1250 O O . GLY A 1 158 ? 2.067 -15.343 3.234 1.00 91.44 158 GLY A O 1
ATOM 1251 N N . ALA A 1 159 ? 2.562 -15.686 5.393 1.00 91.50 159 ALA A N 1
ATOM 1252 C CA . ALA A 1 159 ? 1.239 -16.188 5.740 1.00 91.50 159 ALA A CA 1
ATOM 1253 C C . ALA A 1 159 ? 0.196 -15.068 5.640 1.00 91.50 159 ALA A C 1
ATOM 1255 O O . ALA A 1 159 ? 0.383 -13.988 6.202 1.00 91.50 159 ALA A O 1
ATOM 1256 N N . VAL A 1 160 ? -0.924 -15.344 4.966 1.00 93.62 160 VAL A N 1
ATOM 1257 C CA . VAL A 1 160 ? -2.023 -14.380 4.804 1.00 93.62 160 VAL A CA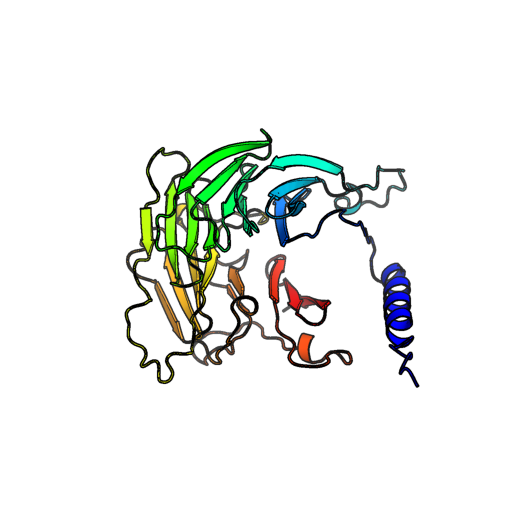 1
ATOM 1258 C C . VAL A 1 160 ? -3.282 -14.884 5.483 1.00 93.62 160 VAL A C 1
ATOM 1260 O O . VAL A 1 160 ? -3.755 -15.999 5.231 1.00 93.62 160 VAL A O 1
ATOM 1263 N N . ARG A 1 161 ? -3.861 -14.022 6.315 1.00 92.94 161 ARG A N 1
ATOM 1264 C CA . ARG A 1 161 ? -5.127 -14.263 7.005 1.00 92.94 161 ARG A CA 1
ATOM 1265 C C . ARG A 1 161 ? -6.154 -13.264 6.549 1.00 92.94 161 ARG A C 1
ATOM 1267 O O . ARG A 1 161 ? -5.859 -12.078 6.501 1.00 92.94 161 ARG A O 1
ATOM 1274 N N . LEU A 1 162 ? -7.349 -13.749 6.247 1.00 93.81 162 LEU A N 1
ATOM 1275 C CA . LEU A 1 162 ? -8.461 -12.937 5.779 1.00 93.81 162 LEU A CA 1
ATOM 1276 C C . LEU A 1 162 ? -9.651 -13.062 6.721 1.00 93.81 162 LEU A C 1
ATOM 1278 O O . LEU A 1 162 ? -9.887 -14.111 7.328 1.00 93.81 162 LEU A O 1
ATOM 1282 N N . LYS A 1 163 ? -10.425 -11.989 6.816 1.00 93.25 163 LYS A N 1
ATOM 1283 C CA . LYS A 1 163 ? -11.640 -11.913 7.618 1.00 93.25 163 LYS A CA 1
ATOM 1284 C C . LYS A 1 163 ? -12.727 -11.218 6.812 1.00 93.25 163 LYS A C 1
ATOM 1286 O O . LYS A 1 163 ? -12.510 -10.123 6.299 1.00 93.25 163 LYS A O 1
ATOM 1291 N N . ASP A 1 164 ? -13.896 -11.850 6.737 1.00 92.88 164 ASP A N 1
ATOM 1292 C CA . ASP A 1 164 ? -15.116 -11.159 6.321 1.00 92.88 164 ASP A CA 1
ATOM 1293 C C . ASP A 1 164 ? -15.504 -10.177 7.431 1.00 92.88 164 ASP A C 1
ATOM 1295 O O . ASP A 1 164 ? -15.801 -10.581 8.555 1.00 92.88 164 ASP A O 1
ATOM 1299 N N . LEU A 1 165 ? -15.457 -8.888 7.119 1.00 92.81 165 LEU A N 1
ATOM 1300 C CA . LEU A 1 165 ? -15.660 -7.789 8.060 1.00 92.81 165 LEU A CA 1
ATOM 1301 C C . LEU A 1 165 ? -17.125 -7.635 8.478 1.00 92.81 165 LEU A C 1
ATOM 1303 O O . LEU A 1 165 ? -17.408 -7.007 9.493 1.00 92.81 165 LEU A O 1
ATOM 1307 N N . ARG A 1 166 ? -18.057 -8.247 7.740 1.00 89.81 166 ARG A N 1
ATOM 1308 C CA . ARG A 1 166 ? -19.485 -8.292 8.096 1.00 89.81 166 ARG A CA 1
ATOM 1309 C C . ARG A 1 166 ? -19.777 -9.368 9.137 1.00 89.81 166 ARG A C 1
ATOM 1311 O O . ARG A 1 166 ? -20.849 -9.385 9.738 1.00 89.81 166 ARG A O 1
ATOM 1318 N N . SER A 1 167 ? -18.851 -10.307 9.299 1.00 90.25 167 SER A N 1
ATOM 1319 C CA . SER A 1 167 ? -18.983 -11.451 10.183 1.00 90.25 167 SER A CA 1
ATOM 1320 C C . SER A 1 167 ? -18.180 -11.232 11.462 1.00 90.25 167 SER A C 1
ATOM 1322 O O . SER A 1 167 ? -17.033 -10.790 11.446 1.00 90.25 167 SER A O 1
ATOM 1324 N N . ASN A 1 168 ? -18.745 -11.660 12.590 1.00 84.38 168 ASN A N 1
ATOM 1325 C CA . ASN A 1 168 ? -18.014 -11.751 13.857 1.00 84.38 168 ASN A CA 1
ATOM 1326 C C . ASN A 1 168 ? -17.068 -12.967 13.910 1.00 84.38 168 ASN A C 1
ATOM 1328 O O . ASN A 1 168 ? -16.543 -13.299 14.971 1.00 84.38 168 ASN A O 1
ATOM 1332 N N . SER A 1 169 ? -16.865 -13.664 12.788 1.00 83.06 169 SER A N 1
ATOM 1333 C CA . SER A 1 169 ? -15.935 -14.786 12.698 1.00 83.06 169 SER A CA 1
ATOM 1334 C C . SER A 1 169 ? -14.495 -14.352 12.957 1.00 83.06 169 SER A C 1
ATOM 1336 O O . SER A 1 169 ? -14.078 -13.245 12.614 1.00 83.06 169 SER A O 1
ATOM 1338 N N . ASN A 1 170 ? -13.710 -15.274 13.509 1.00 84.69 170 ASN A N 1
ATOM 1339 C CA . ASN A 1 170 ? -12.268 -15.103 13.633 1.00 84.69 170 ASN A CA 1
ATOM 1340 C C . ASN A 1 170 ? -11.594 -15.019 12.255 1.00 84.69 170 ASN A C 1
ATOM 1342 O O . ASN A 1 170 ? -12.160 -15.431 11.240 1.00 84.69 170 ASN A O 1
ATOM 1346 N N . TRP A 1 171 ? -10.358 -14.518 12.243 1.00 81.06 171 TRP A N 1
ATOM 1347 C CA . TRP A 1 171 ? -9.494 -14.540 11.067 1.00 81.06 171 TRP A CA 1
ATOM 1348 C C . TRP A 1 171 ? -9.355 -15.966 10.531 1.00 81.06 171 TRP A C 1
ATOM 1350 O O . TRP A 1 171 ? -8.942 -16.882 11.245 1.00 81.06 171 TRP A O 1
ATOM 1360 N N . SER A 1 172 ? -9.704 -16.146 9.263 1.00 78.50 172 SER A N 1
ATOM 1361 C CA . SER A 1 172 ? -9.484 -17.391 8.539 1.00 78.50 172 SER A CA 1
ATOM 1362 C C . SER A 1 172 ? -8.104 -17.354 7.895 1.00 78.50 172 SER A C 1
ATOM 1364 O O . SER A 1 172 ? -7.702 -16.362 7.289 1.00 78.50 172 SER A O 1
ATOM 1366 N N . LEU A 1 173 ? -7.339 -18.427 8.059 1.00 73.50 173 LEU A N 1
ATOM 1367 C CA . LEU A 1 173 ? -6.025 -18.552 7.445 1.00 73.50 173 LEU A CA 1
ATOM 1368 C C . LEU A 1 173 ? -6.205 -19.077 6.024 1.00 73.50 173 LEU A C 1
ATOM 1370 O O . LEU A 1 173 ? -6.722 -20.175 5.830 1.00 73.50 173 LEU A O 1
ATOM 1374 N N . VAL A 1 174 ? -5.822 -18.252 5.055 1.00 72.62 174 VAL A N 1
ATOM 1375 C CA . VAL A 1 174 ? -6.158 -18.448 3.641 1.00 72.62 174 VAL A CA 1
ATOM 1376 C C . VAL A 1 174 ? -4.965 -18.968 2.850 1.00 72.62 174 VAL A C 1
ATOM 1378 O O . VAL A 1 174 ? -5.141 -19.822 1.986 1.00 72.62 174 VAL A O 1
ATOM 1381 N N . CYS A 1 175 ? -3.755 -18.540 3.214 1.00 66.56 175 CYS A N 1
ATOM 1382 C CA . CYS A 1 175 ? -2.509 -19.065 2.666 1.00 66.56 175 CYS A CA 1
ATOM 1383 C C . CYS A 1 175 ? -1.651 -19.597 3.820 1.00 66.56 175 CYS A C 1
ATOM 1385 O O . CYS A 1 175 ? -1.085 -18.814 4.586 1.00 66.56 175 CYS A O 1
ATOM 1387 N N . LYS A 1 176 ? -1.596 -20.928 3.973 1.00 60.38 176 LYS A N 1
ATOM 1388 C CA . LYS A 1 176 ? -0.704 -21.606 4.923 1.00 60.38 176 LYS A CA 1
ATOM 1389 C C . LYS A 1 176 ? 0.627 -21.935 4.252 1.00 60.38 176 LYS A C 1
ATOM 1391 O O . LYS A 1 176 ? 0.633 -22.565 3.203 1.00 60.38 176 LYS A O 1
ATOM 1396 N N . GLU A 1 177 ? 1.709 -21.579 4.940 1.00 54.94 177 GLU A N 1
ATOM 1397 C CA . GLU A 1 177 ? 3.024 -22.232 4.858 1.00 54.94 177 GLU A CA 1
ATOM 1398 C C . GLU A 1 177 ? 3.832 -22.029 3.563 1.00 54.94 177 GLU A C 1
ATOM 1400 O O . GLU A 1 177 ? 3.843 -22.866 2.661 1.00 54.94 177 GLU A O 1
ATOM 1405 N N . PHE A 1 178 ? 4.653 -20.972 3.537 1.00 54.66 178 PHE A N 1
ATOM 1406 C CA . PHE A 1 178 ? 5.841 -20.920 2.668 1.00 54.66 178 PHE A CA 1
ATOM 1407 C C . PHE A 1 178 ? 7.135 -21.274 3.403 1.00 54.66 178 PHE A C 1
ATOM 1409 O O . PHE A 1 178 ? 8.091 -21.701 2.760 1.00 54.66 178 PHE A O 1
ATOM 1416 N N . SER A 1 179 ? 7.138 -21.207 4.738 1.00 47.00 179 SER A N 1
ATOM 1417 C CA . SER A 1 179 ? 8.330 -21.372 5.577 1.00 47.00 179 SER A CA 1
ATOM 1418 C C . SER A 1 179 ? 8.908 -22.796 5.639 1.00 47.00 179 SER A C 1
ATOM 1420 O O . SER A 1 179 ? 9.948 -22.986 6.261 1.00 47.00 179 SER A O 1
ATOM 1422 N N . GLN A 1 180 ? 8.291 -23.806 5.004 1.00 44.22 180 GLN A N 1
ATOM 1423 C CA . GLN A 1 180 ? 8.759 -25.202 5.092 1.00 44.22 180 GLN A CA 1
ATOM 1424 C C . GLN A 1 180 ? 9.160 -25.875 3.777 1.00 44.22 180 GLN A C 1
ATOM 1426 O O . GLN A 1 180 ? 9.687 -26.990 3.812 1.00 44.22 180 GLN A O 1
ATOM 1431 N N . ARG A 1 181 ? 9.002 -25.238 2.608 1.00 44.75 181 ARG A N 1
ATOM 1432 C CA . ARG A 1 181 ? 9.695 -25.762 1.422 1.00 44.75 181 ARG A CA 1
ATOM 1433 C C . ARG A 1 181 ? 11.132 -25.293 1.494 1.00 44.75 181 ARG A C 1
ATOM 1435 O O . ARG A 1 181 ? 11.430 -24.175 1.101 1.00 44.75 181 ARG A O 1
ATOM 1442 N N . SER A 1 182 ? 11.984 -26.178 2.005 1.00 38.69 182 SER A N 1
ATOM 1443 C CA . SER A 1 182 ? 13.439 -26.091 2.001 1.00 38.69 182 SER A CA 1
ATOM 1444 C C . SER A 1 182 ? 13.970 -25.810 0.588 1.00 38.69 182 SER A C 1
ATOM 1446 O O . SER A 1 182 ? 14.476 -26.696 -0.103 1.00 38.69 182 SER A O 1
ATOM 1448 N N . LEU A 1 183 ? 13.893 -24.560 0.136 1.00 44.09 183 LEU A N 1
ATOM 1449 C CA . LEU A 1 183 ? 15.005 -24.016 -0.617 1.00 44.09 183 LEU A CA 1
ATOM 1450 C C . LEU A 1 183 ? 16.199 -24.235 0.299 1.00 44.09 183 LEU A C 1
ATOM 1452 O O . LEU A 1 183 ? 16.129 -23.929 1.486 1.00 44.09 183 LEU A O 1
ATOM 1456 N N . ILE A 1 184 ? 17.216 -24.918 -0.210 1.00 43.19 184 ILE A N 1
ATOM 1457 C CA . ILE A 1 184 ? 18.447 -25.186 0.521 1.00 43.19 184 ILE A CA 1
ATOM 1458 C C . ILE A 1 184 ? 18.996 -23.811 0.895 1.00 43.19 184 ILE A C 1
ATOM 1460 O O . ILE A 1 184 ? 19.617 -23.139 0.075 1.00 43.19 184 ILE A O 1
ATOM 1464 N N . VAL A 1 185 ? 18.665 -23.354 2.101 1.00 45.06 185 VAL A N 1
ATOM 1465 C CA . VAL A 1 185 ? 19.191 -22.138 2.693 1.00 45.06 185 VAL A CA 1
ATOM 1466 C C . VAL A 1 185 ? 20.649 -22.474 2.942 1.00 45.06 185 VAL A C 1
ATOM 1468 O O . VAL A 1 185 ? 20.997 -23.154 3.904 1.00 45.06 185 VAL A O 1
ATOM 1471 N N . THR A 1 186 ? 21.502 -22.107 1.989 1.00 51.03 186 THR A N 1
ATOM 1472 C CA . THR A 1 186 ? 22.937 -22.379 2.070 1.00 51.03 186 THR A CA 1
ATOM 1473 C C . THR A 1 186 ? 23.573 -21.614 3.228 1.00 51.03 186 THR A C 1
ATOM 1475 O O . THR A 1 186 ? 24.608 -22.050 3.716 1.00 51.03 186 THR A O 1
ATOM 1478 N N . ASN A 1 187 ? 22.928 -20.536 3.702 1.00 58.41 187 ASN A N 1
ATOM 1479 C CA . ASN A 1 187 ? 23.340 -19.750 4.860 1.00 58.41 187 ASN A CA 1
ATOM 1480 C C . ASN A 1 187 ? 22.145 -19.454 5.784 1.00 58.41 187 ASN A C 1
ATOM 1482 O O . ASN A 1 187 ? 21.229 -18.757 5.357 1.00 58.41 187 ASN A O 1
ATOM 1486 N N . PRO A 1 188 ? 22.154 -19.892 7.056 1.00 56.88 188 PRO A N 1
ATOM 1487 C CA . PRO A 1 188 ? 21.072 -19.661 8.028 1.00 56.88 188 PRO A CA 1
ATOM 1488 C C . PRO A 1 188 ? 20.822 -18.181 8.395 1.00 56.88 188 PRO A C 1
ATOM 1490 O O . PRO A 1 188 ? 20.063 -17.904 9.316 1.00 56.88 188 PRO A O 1
ATOM 1493 N N . THR A 1 189 ? 21.460 -17.237 7.701 1.00 62.25 189 THR A N 1
ATOM 1494 C CA . THR A 1 189 ? 21.340 -15.785 7.884 1.00 62.25 189 THR A CA 1
ATOM 1495 C C . THR A 1 189 ? 20.466 -15.101 6.833 1.00 62.25 189 THR A C 1
ATOM 1497 O O . THR A 1 189 ? 20.213 -13.908 6.960 1.00 62.25 189 THR A O 1
ATOM 1500 N N . ASP A 1 190 ? 20.032 -15.807 5.785 1.00 72.56 190 ASP A N 1
ATOM 1501 C CA . ASP A 1 190 ? 19.214 -15.210 4.725 1.00 72.56 190 ASP A CA 1
ATOM 1502 C C . ASP A 1 190 ? 17.747 -15.144 5.175 1.00 72.56 190 ASP A C 1
ATOM 1504 O O . ASP A 1 190 ? 16.932 -15.998 4.824 1.00 72.56 190 ASP A O 1
ATOM 1508 N N . GLU A 1 191 ? 17.417 -14.141 5.990 1.00 85.31 191 GLU A N 1
ATOM 1509 C CA . GLU A 1 191 ? 16.032 -13.858 6.364 1.00 85.31 191 GLU A CA 1
ATOM 1510 C C . GLU A 1 191 ? 15.197 -13.559 5.102 1.00 85.31 191 GLU A C 1
ATOM 1512 O O . GLU A 1 191 ? 15.585 -12.777 4.229 1.00 85.31 191 GLU A O 1
ATOM 1517 N N . GLU A 1 192 ? 14.049 -14.227 4.970 1.00 89.94 192 GLU A N 1
ATOM 1518 C CA . GLU A 1 192 ? 13.093 -13.987 3.890 1.00 89.94 192 GLU A CA 1
ATOM 1519 C C . GLU A 1 192 ? 11.964 -13.108 4.416 1.00 89.94 192 GLU A C 1
ATOM 1521 O O . GLU A 1 192 ? 11.315 -13.433 5.410 1.00 89.94 192 GLU A O 1
ATOM 1526 N N . TYR A 1 193 ? 11.711 -12.002 3.722 1.00 92.62 193 TYR A N 1
ATOM 1527 C CA . TYR A 1 193 ? 10.615 -11.103 4.043 1.00 92.62 193 TYR A CA 1
ATOM 1528 C C . TYR A 1 193 ? 9.632 -11.024 2.890 1.00 92.62 193 TYR A C 1
ATOM 1530 O O . TYR A 1 193 ? 10.004 -11.172 1.729 1.00 92.62 193 TYR A O 1
ATOM 1538 N N . TRP A 1 194 ? 8.378 -10.749 3.219 1.00 94.00 194 TRP A N 1
ATOM 1539 C CA . TRP A 1 194 ? 7.254 -10.794 2.305 1.00 94.00 194 TRP A CA 1
ATOM 1540 C C . TRP A 1 194 ? 6.509 -9.464 2.280 1.00 94.00 194 TRP A C 1
ATOM 1542 O O . TRP 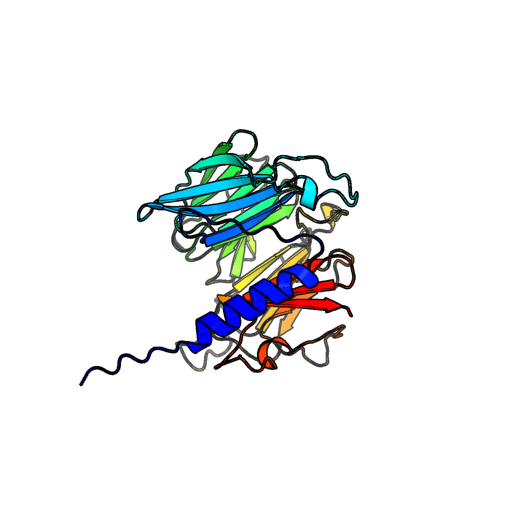A 1 194 ? 6.320 -8.794 3.298 1.00 94.00 194 TRP A O 1
ATOM 1552 N N . THR A 1 195 ? 6.033 -9.101 1.096 1.00 94.75 195 THR A N 1
ATOM 1553 C CA . THR A 1 195 ? 5.075 -8.017 0.893 1.00 94.75 195 THR A CA 1
ATOM 1554 C C . THR A 1 195 ? 3.835 -8.549 0.181 1.00 94.75 195 THR A C 1
ATOM 1556 O O . THR A 1 195 ? 3.884 -9.586 -0.486 1.00 94.75 195 THR A O 1
ATOM 1559 N N . VAL A 1 196 ? 2.716 -7.846 0.338 1.00 95.62 196 VAL A N 1
ATOM 1560 C CA . VAL A 1 196 ? 1.404 -8.252 -0.170 1.00 95.62 196 VAL A CA 1
ATOM 1561 C C . VAL A 1 196 ? 0.760 -7.114 -0.946 1.00 95.62 196 VAL A C 1
ATOM 1563 O O . VAL A 1 196 ? 0.932 -5.947 -0.602 1.00 95.62 196 VAL A O 1
ATOM 1566 N N . ALA A 1 197 ? -0.002 -7.464 -1.976 1.00 96.00 197 ALA A N 1
ATOM 1567 C CA . ALA A 1 197 ? -0.833 -6.533 -2.723 1.00 96.00 197 ALA A CA 1
ATOM 1568 C C . ALA A 1 197 ? -2.146 -7.198 -3.126 1.00 96.00 197 ALA A C 1
ATOM 1570 O O . ALA A 1 197 ? -2.224 -8.422 -3.254 1.00 96.00 197 ALA A O 1
ATOM 1571 N N . SER A 1 198 ? -3.167 -6.393 -3.393 1.00 95.12 198 SER A N 1
ATO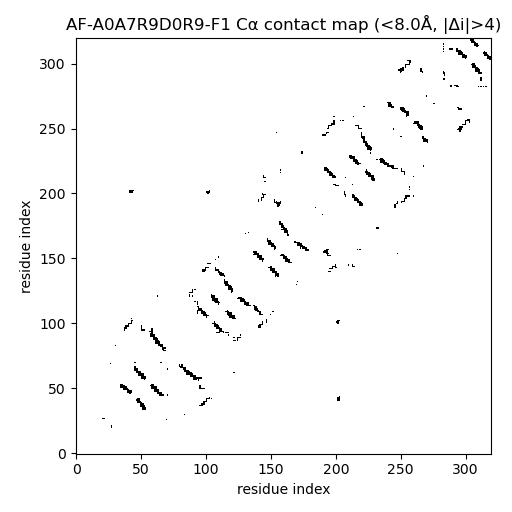M 1572 C CA . SER A 1 198 ? -4.409 -6.859 -3.997 1.00 95.12 198 SER A CA 1
ATOM 1573 C C . SER A 1 198 ? -4.791 -5.973 -5.171 1.00 95.12 198 SER A C 1
ATOM 1575 O O . SER A 1 198 ? -4.368 -4.827 -5.261 1.00 95.12 198 SER A O 1
ATOM 1577 N N . THR A 1 199 ? -5.602 -6.508 -6.078 1.00 93.75 199 THR A N 1
ATOM 1578 C CA . THR A 1 199 ? -6.251 -5.717 -7.133 1.00 93.75 199 THR A CA 1
ATOM 1579 C C . THR A 1 199 ? -7.313 -4.764 -6.584 1.00 93.75 199 THR A C 1
ATOM 1581 O O . THR A 1 199 ? -7.819 -3.929 -7.327 1.00 93.75 199 THR A O 1
ATOM 1584 N N . TYR A 1 200 ? -7.698 -4.920 -5.316 1.00 91.50 200 TYR A N 1
ATOM 1585 C CA . TYR A 1 200 ? -8.577 -3.995 -4.618 1.00 91.50 200 TYR A CA 1
ATOM 1586 C C . TYR A 1 200 ? -7.748 -2.860 -4.005 1.00 91.50 200 TYR A C 1
ATOM 1588 O O . TYR A 1 200 ? -7.141 -3.029 -2.949 1.00 91.50 200 TYR A O 1
ATOM 1596 N N . GLU A 1 201 ? -7.715 -1.706 -4.670 1.00 83.94 201 GLU A N 1
ATOM 1597 C CA . GLU A 1 201 ? -7.097 -0.488 -4.135 1.00 83.94 201 GLU A CA 1
ATOM 1598 C C . GLU A 1 201 ? -8.106 0.658 -4.193 1.00 83.94 201 GLU A C 1
ATOM 1600 O O . GLU A 1 201 ? -8.704 0.932 -5.231 1.00 83.94 201 GLU A O 1
ATOM 1605 N N . ASN A 1 202 ? -8.305 1.334 -3.065 1.00 77.00 202 ASN A N 1
ATOM 1606 C CA . ASN A 1 202 ? -9.385 2.298 -2.844 1.00 77.00 202 ASN A CA 1
ATOM 1607 C C . ASN A 1 202 ? -9.363 3.511 -3.800 1.00 77.00 202 ASN A C 1
ATOM 1609 O O . ASN A 1 202 ? -10.403 4.023 -4.204 1.00 77.00 202 ASN A O 1
ATOM 1613 N N . TYR A 1 203 ? -8.186 3.943 -4.247 1.00 69.69 203 TYR A N 1
ATOM 1614 C CA . TYR A 1 203 ? -8.044 5.120 -5.110 1.00 69.69 203 TYR A CA 1
ATOM 1615 C C . TYR A 1 203 ? -8.331 4.863 -6.599 1.00 69.69 203 TYR A C 1
ATOM 1617 O O . TYR A 1 203 ? -8.268 5.798 -7.402 1.00 69.69 203 TYR A O 1
ATOM 1625 N N . PHE A 1 204 ? -8.655 3.632 -7.008 1.00 67.56 204 PHE A N 1
ATOM 1626 C CA . PHE A 1 204 ? -9.000 3.371 -8.402 1.00 67.56 204 PHE A CA 1
ATOM 1627 C C . PHE A 1 204 ? -10.453 3.721 -8.723 1.00 67.56 204 PHE A C 1
ATOM 1629 O O . PHE A 1 204 ? -11.397 3.263 -8.084 1.00 67.56 204 PHE A O 1
ATOM 1636 N N . ILE A 1 205 ? -10.622 4.488 -9.808 1.00 63.34 205 ILE A N 1
ATOM 1637 C CA . ILE A 1 205 ? -11.926 4.902 -10.359 1.00 63.34 205 ILE A CA 1
ATOM 1638 C C . ILE A 1 205 ? -12.781 3.682 -10.744 1.00 63.34 205 ILE A C 1
ATOM 1640 O O . ILE A 1 205 ? -14.009 3.747 -10.731 1.00 63.34 205 ILE A O 1
ATOM 1644 N N . LYS A 1 206 ? -12.140 2.559 -11.088 1.00 68.31 206 LYS A N 1
ATOM 1645 C CA . LYS A 1 206 ? -12.807 1.320 -11.479 1.00 68.31 206 LYS A CA 1
ATOM 1646 C C . LYS A 1 206 ? -12.346 0.180 -10.581 1.00 68.31 206 LYS A C 1
ATOM 1648 O O . LYS A 1 206 ? -11.310 -0.428 -10.828 1.00 68.31 206 LYS A O 1
ATOM 1653 N N . GLN A 1 207 ? -13.140 -0.113 -9.557 1.00 67.31 207 GLN A N 1
ATOM 1654 C CA . GLN A 1 207 ? -12.918 -1.293 -8.729 1.00 67.31 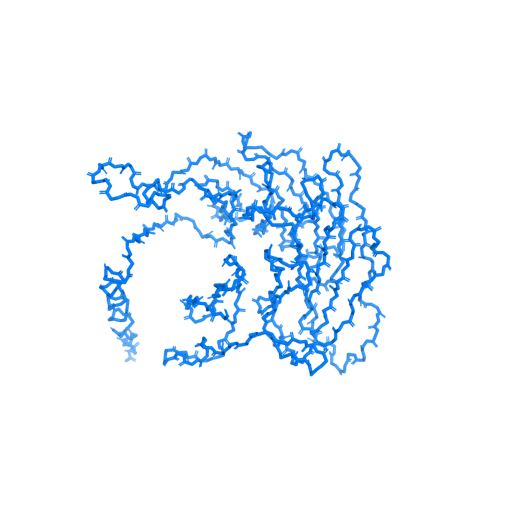207 GLN A CA 1
ATOM 1655 C C . GLN A 1 207 ? -13.178 -2.564 -9.554 1.00 67.31 207 GLN A C 1
ATOM 1657 O O . GLN A 1 207 ? -14.141 -2.598 -10.336 1.00 67.31 207 GLN A O 1
ATOM 1662 N N . PRO A 1 208 ? -12.350 -3.613 -9.414 1.00 67.75 208 PRO A N 1
ATOM 1663 C CA . PRO A 1 208 ? -12.680 -4.913 -9.976 1.00 67.75 208 PRO A CA 1
ATOM 1664 C C . PRO A 1 208 ? -13.980 -5.444 -9.365 1.00 67.75 208 PRO A C 1
ATOM 1666 O O . PRO A 1 208 ? -14.368 -5.073 -8.256 1.00 67.75 208 PRO A O 1
ATOM 1669 N N . SER A 1 209 ? -14.660 -6.335 -10.091 1.00 72.00 209 SER A N 1
ATOM 1670 C CA . SER A 1 209 ? -15.764 -7.090 -9.497 1.00 72.00 209 SER A CA 1
ATOM 1671 C C . SER A 1 209 ? -15.239 -7.842 -8.265 1.00 72.00 209 SER A C 1
ATOM 1673 O O . SER A 1 209 ? -14.122 -8.364 -8.305 1.00 72.00 209 SER A O 1
ATOM 1675 N N . GLU A 1 210 ? -16.023 -7.937 -7.183 1.00 71.25 210 GLU A N 1
ATOM 1676 C CA . GLU A 1 210 ? -15.608 -8.695 -5.985 1.00 71.25 210 GLU A CA 1
ATOM 1677 C C . GLU A 1 210 ? -15.208 -10.144 -6.338 1.00 71.25 210 GLU A C 1
ATOM 1679 O O . GLU A 1 210 ? -14.354 -10.744 -5.689 1.00 71.25 210 GLU A O 1
ATOM 1684 N N . SER A 1 211 ? -15.786 -10.700 -7.410 1.00 74.44 211 SER A N 1
ATOM 1685 C CA . SER A 1 211 ? -15.489 -12.042 -7.912 1.00 74.44 211 SER A CA 1
ATOM 1686 C C . SER A 1 211 ? -14.152 -12.189 -8.642 1.00 74.44 211 SER A C 1
ATOM 1688 O O . SER A 1 211 ? -13.735 -13.321 -8.880 1.00 74.44 211 SER A O 1
ATOM 1690 N N . ASP A 1 212 ? -13.483 -11.099 -9.017 1.00 86.00 212 ASP A N 1
ATOM 1691 C CA . ASP A 1 212 ? -12.234 -11.149 -9.783 1.00 86.00 212 ASP A CA 1
ATOM 1692 C C . ASP A 1 212 ? -11.007 -10.690 -8.997 1.00 86.00 212 ASP A C 1
ATOM 1694 O O . ASP A 1 212 ? -9.906 -10.682 -9.561 1.00 86.00 212 ASP A O 1
ATOM 1698 N N . SER A 1 213 ? -11.160 -10.399 -7.703 1.00 91.50 213 SER A N 1
ATOM 1699 C CA . SER A 1 213 ? -10.049 -10.007 -6.841 1.00 91.50 213 SER A CA 1
ATOM 1700 C C . SER A 1 213 ? -8.886 -10.997 -6.911 1.00 91.50 213 SER A C 1
ATOM 1702 O O . SER A 1 213 ? -9.061 -12.223 -6.886 1.00 91.50 213 SER A O 1
ATOM 1704 N N . LYS A 1 214 ? -7.677 -10.447 -7.001 1.00 94.75 214 LYS A N 1
ATOM 1705 C CA . LYS A 1 214 ? -6.419 -11.188 -6.929 1.00 94.75 214 LYS A CA 1
ATOM 1706 C C . LYS A 1 214 ? -5.630 -10.740 -5.711 1.00 94.75 214 LYS A C 1
ATOM 1708 O O . LYS A 1 214 ? -5.753 -9.603 -5.249 1.00 94.75 214 LYS A O 1
ATOM 1713 N N . LEU A 1 215 ? -4.813 -11.654 -5.213 1.00 95.56 215 LEU A N 1
ATOM 1714 C CA . LEU A 1 215 ? -3.873 -11.419 -4.129 1.00 95.56 215 LEU A CA 1
ATOM 1715 C C . LEU A 1 215 ? -2.482 -11.792 -4.627 1.00 95.56 215 LEU A C 1
ATOM 1717 O O . LEU A 1 215 ? -2.283 -12.882 -5.159 1.00 95.56 215 LEU A O 1
ATOM 1721 N N . GLY A 1 216 ? -1.540 -10.875 -4.482 1.00 96.12 216 GLY A N 1
ATOM 1722 C CA . GLY A 1 216 ? -0.151 -11.067 -4.854 1.00 96.12 216 GLY A CA 1
ATOM 1723 C C . GLY A 1 216 ? 0.738 -11.065 -3.620 1.00 96.12 216 GLY A C 1
ATOM 1724 O O . GLY A 1 216 ? 0.537 -10.254 -2.718 1.00 96.12 216 GLY A O 1
ATOM 1725 N N . LEU A 1 217 ? 1.719 -11.959 -3.597 1.00 96.44 217 LEU A N 1
ATOM 1726 C CA . LEU A 1 217 ? 2.774 -12.020 -2.594 1.00 96.44 217 LEU A CA 1
ATOM 1727 C C . LEU A 1 217 ? 4.123 -11.988 -3.297 1.00 96.44 217 LEU A C 1
ATOM 1729 O O . LEU A 1 217 ? 4.305 -12.649 -4.319 1.00 96.44 217 LEU A O 1
ATOM 1733 N N . LEU A 1 218 ? 5.060 -11.231 -2.744 1.00 95.75 218 LEU A N 1
ATOM 1734 C CA . LEU A 1 218 ? 6.425 -11.138 -3.245 1.00 95.75 218 LEU A CA 1
ATOM 1735 C C . LEU A 1 218 ? 7.389 -11.263 -2.072 1.00 95.75 218 LEU A C 1
ATOM 1737 O O . LEU A 1 218 ? 7.217 -10.559 -1.076 1.00 95.75 218 LEU A O 1
ATOM 1741 N N . SER A 1 219 ? 8.384 -12.139 -2.196 1.00 94.88 219 SER A N 1
ATOM 1742 C CA . SER A 1 219 ? 9.436 -12.300 -1.192 1.00 94.88 219 SER A CA 1
ATOM 1743 C C . SER A 1 219 ? 10.742 -11.613 -1.584 1.00 94.88 219 SER A C 1
ATOM 1745 O O . SER A 1 219 ? 11.026 -11.436 -2.768 1.00 94.88 219 SER A O 1
ATOM 1747 N N . THR A 1 220 ? 11.580 -11.276 -0.602 1.00 93.31 220 THR A N 1
ATOM 1748 C CA . THR A 1 220 ? 12.936 -10.726 -0.809 1.00 93.31 220 THR A CA 1
ATOM 1749 C C . THR A 1 220 ? 13.868 -11.692 -1.543 1.00 93.31 220 THR A C 1
ATOM 1751 O O . THR A 1 220 ? 14.819 -11.272 -2.205 1.00 93.31 220 THR A O 1
ATOM 1754 N N . GLN A 1 221 ? 13.544 -12.987 -1.508 1.00 91.81 221 GLN A N 1
ATOM 1755 C CA . GLN A 1 221 ? 14.218 -14.031 -2.275 1.00 91.81 221 GLN A CA 1
ATOM 1756 C C . GLN A 1 221 ? 13.749 -14.092 -3.737 1.00 91.81 221 GLN A C 1
ATOM 1758 O O . GLN A 1 221 ? 14.233 -14.939 -4.483 1.00 91.81 221 GLN A O 1
ATOM 1763 N N . GLY A 1 222 ? 12.825 -13.221 -4.158 1.00 93.06 222 GLY A N 1
ATOM 1764 C CA . GLY A 1 222 ? 12.310 -13.130 -5.524 1.00 93.06 222 GLY A CA 1
ATOM 1765 C C . GLY A 1 222 ? 11.144 -14.068 -5.816 1.00 93.06 222 GLY A C 1
ATOM 1766 O O . GLY A 1 222 ? 10.783 -14.241 -6.977 1.00 93.06 222 GLY A O 1
ATOM 1767 N N . ARG A 1 223 ? 10.528 -14.692 -4.807 1.00 94.38 223 ARG A N 1
ATOM 1768 C CA . ARG A 1 223 ? 9.375 -15.566 -5.042 1.00 94.38 223 ARG A CA 1
ATOM 1769 C C . ARG A 1 223 ? 8.104 -14.736 -5.202 1.00 94.38 223 ARG A C 1
ATOM 1771 O O . ARG A 1 223 ? 7.655 -14.098 -4.255 1.00 94.38 223 ARG A O 1
ATOM 1778 N N . LEU A 1 224 ? 7.519 -14.765 -6.396 1.00 95.25 224 LEU A N 1
ATOM 1779 C CA . LEU A 1 224 ? 6.264 -14.105 -6.748 1.00 95.25 224 LEU A CA 1
ATOM 1780 C C . LEU A 1 224 ? 5.134 -15.133 -6.815 1.00 95.25 224 LEU A C 1
ATOM 1782 O O . LEU A 1 224 ? 5.181 -16.071 -7.614 1.00 95.25 224 LEU A O 1
ATOM 1786 N N . LEU A 1 225 ? 4.090 -14.916 -6.023 1.00 95.19 225 LEU A N 1
ATOM 1787 C CA . LEU A 1 225 ? 2.907 -15.767 -5.969 1.00 95.19 225 LEU A CA 1
ATOM 1788 C C . LEU A 1 225 ? 1.658 -14.946 -6.246 1.00 95.19 225 LEU A C 1
ATOM 1790 O O . LEU A 1 225 ? 1.453 -13.912 -5.617 1.00 95.19 225 LEU A O 1
ATOM 1794 N N . LEU A 1 226 ? 0.794 -15.426 -7.138 1.00 95.25 226 LEU A N 1
ATOM 1795 C CA . LEU A 1 226 ? -0.496 -14.794 -7.413 1.00 95.25 226 LEU A CA 1
ATOM 1796 C C . LEU A 1 226 ? -1.635 -15.786 -7.182 1.00 95.25 226 LEU A C 1
ATOM 1798 O O . LEU A 1 226 ? -1.623 -16.906 -7.699 1.00 95.25 226 LEU A O 1
ATOM 1802 N N . TYR A 1 227 ? -2.638 -15.343 -6.435 1.00 94.62 227 TYR A N 1
ATOM 1803 C CA . TYR A 1 227 ? -3.816 -16.106 -6.042 1.00 94.62 227 TYR A CA 1
ATOM 1804 C C . TYR A 1 227 ? -5.085 -15.496 -6.623 1.00 94.62 227 TYR A C 1
ATOM 1806 O O . TYR A 1 227 ? -5.237 -14.274 -6.699 1.00 94.62 227 TYR A O 1
ATOM 1814 N N . ASP A 1 228 ? -6.010 -16.367 -7.018 1.00 93.12 228 ASP A N 1
ATOM 1815 C CA . ASP A 1 228 ? -7.378 -15.982 -7.331 1.00 93.12 228 ASP A CA 1
ATOM 1816 C C . ASP A 1 228 ? -8.206 -16.099 -6.055 1.00 93.12 228 ASP A C 1
ATOM 1818 O O . ASP A 1 228 ? -8.226 -17.159 -5.432 1.00 93.12 228 ASP A O 1
ATOM 1822 N N . MET A 1 229 ? -8.893 -15.030 -5.651 1.00 91.69 229 MET A N 1
ATOM 1823 C CA . MET A 1 229 ? -9.613 -15.032 -4.377 1.00 91.69 229 MET A CA 1
ATOM 1824 C C . MET A 1 229 ? -10.788 -16.017 -4.326 1.00 91.69 229 MET A C 1
ATOM 1826 O O . MET A 1 229 ? -11.254 -16.347 -3.239 1.00 91.69 229 MET A O 1
ATOM 1830 N N . ARG A 1 230 ? -11.228 -16.554 -5.471 1.00 90.31 230 ARG A N 1
ATOM 1831 C CA . ARG A 1 230 ? -12.214 -17.646 -5.531 1.00 90.31 230 ARG A CA 1
ATOM 1832 C C . ARG A 1 230 ? -11.607 -19.012 -5.206 1.00 90.31 230 ARG A C 1
ATOM 1834 O O . ARG A 1 230 ? -12.337 -19.928 -4.839 1.00 90.31 230 ARG A O 1
ATOM 1841 N N . ASN A 1 231 ? -10.293 -19.170 -5.373 1.00 90.44 231 ASN A N 1
ATOM 1842 C CA . ASN A 1 231 ? -9.564 -20.396 -5.069 1.00 90.44 231 ASN A CA 1
ATOM 1843 C C . ASN A 1 231 ? -8.168 -20.078 -4.524 1.00 90.44 231 ASN A C 1
ATOM 1845 O O . ASN A 1 231 ? -7.185 -19.990 -5.261 1.00 90.44 231 ASN A O 1
ATOM 1849 N N . THR A 1 232 ? -8.081 -19.976 -3.205 1.00 90.19 232 THR A N 1
ATOM 1850 C CA . THR A 1 232 ? -6.841 -19.656 -2.495 1.00 90.19 232 THR A CA 1
ATOM 1851 C C . THR A 1 232 ? -6.018 -20.892 -2.137 1.00 90.19 232 THR A C 1
ATOM 1853 O O . THR A 1 232 ? -4.923 -20.768 -1.601 1.00 90.19 232 THR A O 1
ATOM 1856 N N . ASN A 1 233 ? -6.506 -22.094 -2.463 1.00 89.00 233 ASN A N 1
ATOM 1857 C CA . ASN A 1 233 ? -5.795 -23.343 -2.176 1.00 89.00 233 ASN A CA 1
ATOM 1858 C C . ASN A 1 233 ? -4.542 -23.520 -3.046 1.00 89.00 233 ASN A C 1
ATOM 1860 O O . ASN A 1 233 ? -3.660 -24.307 -2.710 1.00 89.00 233 ASN A O 1
ATOM 1864 N N . SER A 1 234 ? -4.461 -22.817 -4.177 1.00 91.00 234 SER A N 1
ATOM 1865 C CA . SER A 1 234 ? -3.339 -22.900 -5.110 1.00 91.00 234 SER A CA 1
ATOM 1866 C C . SER A 1 234 ? -3.103 -21.562 -5.797 1.00 91.00 234 SER A C 1
ATOM 1868 O O . SER A 1 234 ? -4.039 -20.985 -6.351 1.00 91.00 234 SER A O 1
ATOM 1870 N N . ALA A 1 235 ? -1.849 -21.109 -5.824 1.00 93.38 235 ALA A N 1
ATOM 1871 C CA . ALA A 1 235 ? -1.463 -19.966 -6.637 1.00 93.38 235 ALA A CA 1
ATOM 1872 C C . ALA A 1 235 ? -1.654 -20.310 -8.123 1.00 93.38 235 ALA A C 1
ATOM 1874 O O . ALA A 1 235 ? -1.239 -21.379 -8.575 1.00 93.38 235 ALA A O 1
ATOM 1875 N N . PHE A 1 236 ? -2.263 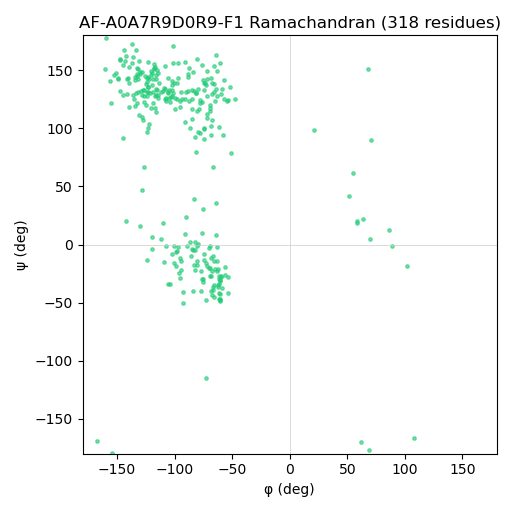-19.408 -8.894 1.00 94.00 236 PHE A N 1
ATOM 1876 C CA . PHE A 1 236 ? -2.329 -19.557 -10.352 1.00 94.00 236 PHE A CA 1
ATOM 1877 C C . PHE A 1 236 ? -1.020 -19.115 -11.026 1.00 94.00 236 PHE A C 1
ATOM 1879 O O . PHE A 1 236 ? -0.788 -19.427 -12.193 1.00 94.00 236 PHE A O 1
ATOM 1886 N N . CYS A 1 237 ? -0.160 -18.404 -10.290 1.00 93.62 237 CYS A N 1
ATOM 1887 C CA . CYS A 1 237 ? 1.192 -18.037 -10.689 1.00 93.62 237 CYS A CA 1
ATOM 1888 C C . CYS A 1 237 ? 2.150 -18.278 -9.513 1.00 93.62 237 CYS A C 1
ATOM 1890 O O . CYS A 1 237 ? 1.919 -17.742 -8.434 1.00 93.62 237 CYS A O 1
ATOM 1892 N N . ASP A 1 238 ? 3.209 -19.061 -9.728 1.00 94.25 238 ASP A N 1
ATOM 1893 C CA . ASP A 1 238 ? 4.357 -19.211 -8.822 1.00 94.25 238 ASP A CA 1
ATOM 1894 C C . ASP A 1 238 ? 5.620 -19.052 -9.678 1.00 94.25 238 ASP A C 1
ATOM 1896 O O . ASP A 1 238 ? 5.861 -19.842 -10.602 1.00 94.25 238 ASP A O 1
ATOM 1900 N N . LYS A 1 239 ? 6.350 -17.955 -9.473 1.00 94.25 239 LYS A N 1
ATOM 1901 C CA . LYS A 1 239 ? 7.502 -17.560 -10.289 1.00 94.25 239 LYS A CA 1
ATOM 1902 C C . LYS A 1 239 ? 8.661 -17.131 -9.408 1.00 94.25 239 LYS A C 1
ATOM 1904 O O . LYS A 1 239 ? 8.475 -16.481 -8.388 1.00 94.25 239 LYS A O 1
ATOM 1909 N N . GLN A 1 240 ? 9.861 -17.462 -9.863 1.00 94.12 240 GLN A N 1
ATOM 1910 C CA . GLN A 1 240 ? 11.107 -16.995 -9.282 1.00 94.12 240 GLN A CA 1
ATOM 1911 C C . GLN A 1 240 ? 11.626 -15.835 -10.132 1.00 94.12 240 GLN A C 1
ATOM 1913 O O . GLN A 1 240 ? 11.910 -16.024 -11.314 1.00 94.12 240 GLN A O 1
ATOM 1918 N N . LEU A 1 241 ? 11.703 -14.651 -9.538 1.00 93.38 241 LEU A N 1
ATOM 1919 C CA . LEU A 1 241 ? 12.319 -13.469 -10.123 1.00 93.38 241 LEU A CA 1
ATOM 1920 C C . LEU A 1 241 ? 13.840 -13.528 -9.966 1.00 93.38 241 LEU A C 1
ATOM 1922 O O . LEU A 1 241 ? 14.369 -14.272 -9.129 1.00 93.38 241 LEU A O 1
ATOM 1926 N N . GLU A 1 242 ? 14.530 -12.759 -10.800 1.00 88.31 242 GLU A N 1
ATOM 1927 C CA . GLU A 1 242 ? 15.980 -12.656 -10.784 1.00 88.31 242 GLU A CA 1
ATOM 1928 C C . GLU A 1 242 ? 16.419 -11.573 -9.798 1.00 88.31 242 GLU A C 1
ATOM 1930 O O . GLU A 1 242 ? 15.695 -10.606 -9.552 1.00 88.31 242 GLU A O 1
ATOM 1935 N N . LYS A 1 243 ? 17.630 -11.741 -9.250 1.00 80.38 243 LYS A N 1
ATOM 1936 C CA . LYS A 1 243 ? 18.199 -10.922 -8.169 1.00 80.38 243 LYS A CA 1
ATOM 1937 C C . LYS A 1 243 ? 17.479 -11.118 -6.826 1.00 80.38 243 LYS A C 1
ATOM 1939 O O . LYS A 1 243 ? 16.319 -11.499 -6.748 1.00 80.38 243 LYS A O 1
ATOM 1944 N N . ARG A 1 244 ? 18.217 -10.931 -5.736 1.00 79.31 244 ARG A N 1
ATOM 1945 C CA . ARG A 1 244 ? 17.701 -10.999 -4.364 1.00 79.31 244 ARG A CA 1
ATOM 1946 C C . ARG A 1 244 ? 17.995 -9.670 -3.697 1.00 79.31 244 ARG A C 1
ATOM 1948 O O . ARG A 1 244 ? 19.064 -9.102 -3.928 1.00 79.31 244 ARG A O 1
ATOM 1955 N N . THR A 1 245 ? 17.073 -9.204 -2.872 1.00 79.12 245 THR A N 1
ATOM 1956 C CA . THR A 1 245 ? 17.333 -8.111 -1.931 1.00 79.12 245 THR A CA 1
ATOM 1957 C C . THR A 1 245 ? 17.372 -8.683 -0.519 1.00 79.12 245 THR A C 1
ATOM 1959 O O . THR A 1 245 ? 16.808 -9.740 -0.249 1.00 79.12 245 THR A O 1
ATOM 1962 N N . GLN A 1 246 ? 18.100 -8.019 0.372 1.00 73.94 246 GLN A N 1
ATOM 1963 C CA . GLN A 1 246 ? 18.212 -8.405 1.777 1.00 73.94 246 GLN A CA 1
ATOM 1964 C C . GLN A 1 246 ? 17.279 -7.587 2.680 1.00 73.94 246 GLN A C 1
ATOM 1966 O O . GLN A 1 246 ? 17.156 -7.890 3.864 1.00 73.94 246 GLN A O 1
ATOM 1971 N N . HIS A 1 247 ? 16.601 -6.566 2.148 1.00 78.19 247 HIS A N 1
ATOM 1972 C CA . HIS A 1 247 ? 15.834 -5.618 2.950 1.00 78.19 247 HIS A CA 1
ATOM 1973 C C . HIS A 1 247 ? 14.343 -5.671 2.601 1.00 78.19 247 HIS A C 1
ATOM 1975 O O . HIS A 1 247 ? 13.946 -5.545 1.444 1.00 78.19 247 HIS A O 1
ATOM 1981 N N . CYS A 1 248 ? 13.493 -5.835 3.622 1.00 72.69 248 CYS A N 1
ATOM 1982 C CA . CYS A 1 248 ? 12.033 -5.871 3.456 1.00 72.69 248 CYS A CA 1
ATOM 1983 C C . CYS A 1 248 ? 11.457 -4.569 2.891 1.00 72.69 248 CYS A C 1
ATOM 1985 O O . CYS A 1 248 ? 10.409 -4.592 2.246 1.00 72.69 248 CYS A O 1
ATOM 1987 N N . ASP A 1 249 ? 12.145 -3.455 3.128 1.00 79.56 249 ASP A N 1
ATOM 1988 C CA . ASP A 1 249 ? 11.702 -2.120 2.728 1.00 79.56 249 ASP A CA 1
ATOM 1989 C C . ASP A 1 249 ? 12.029 -1.812 1.257 1.00 79.56 249 ASP A C 1
ATOM 1991 O O . ASP A 1 249 ? 11.603 -0.792 0.728 1.00 79.56 249 ASP A O 1
ATOM 1995 N N . GLU A 1 250 ? 12.743 -2.711 0.572 1.00 82.56 250 GLU A N 1
ATOM 1996 C CA . GLU A 1 250 ? 13.129 -2.563 -0.838 1.00 82.56 250 GLU A CA 1
ATOM 1997 C C . GLU A 1 250 ? 12.202 -3.314 -1.802 1.00 82.56 250 GLU A C 1
ATOM 1999 O O . GLU A 1 250 ? 12.336 -3.202 -3.026 1.00 82.56 250 GLU A O 1
ATOM 2004 N N . ILE A 1 251 ? 11.247 -4.084 -1.267 1.00 92.06 251 ILE A N 1
ATOM 2005 C CA . ILE A 1 251 ? 10.277 -4.824 -2.072 1.00 92.06 251 ILE A CA 1
ATOM 2006 C C . ILE A 1 251 ? 8.891 -4.197 -1.994 1.00 92.06 251 ILE A C 1
ATOM 2008 O O . ILE A 1 251 ? 8.277 -4.028 -0.939 1.00 92.06 251 ILE A O 1
ATOM 2012 N N . CYS A 1 252 ? 8.348 -3.910 -3.166 1.00 93.38 252 CYS A N 1
ATOM 2013 C CA . CYS A 1 252 ? 6.995 -3.433 -3.343 1.00 93.38 252 CYS A CA 1
ATOM 2014 C C . CYS A 1 252 ? 6.364 -4.209 -4.498 1.00 93.38 252 CYS A C 1
ATOM 2016 O O . CYS A 1 252 ? 7.028 -4.518 -5.488 1.00 93.38 252 CYS A O 1
ATOM 2018 N N . LEU A 1 253 ? 5.084 -4.531 -4.356 1.00 95.69 253 LEU A N 1
ATOM 2019 C CA . LEU A 1 253 ? 4.267 -5.200 -5.358 1.00 95.69 253 LEU A CA 1
ATOM 2020 C C . LEU A 1 253 ? 2.993 -4.375 -5.508 1.00 95.69 253 LEU A C 1
ATOM 2022 O O . LEU A 1 253 ? 2.379 -4.031 -4.500 1.00 95.69 253 LEU A O 1
ATOM 2026 N N . ARG A 1 254 ? 2.586 -4.069 -6.738 1.00 95.50 254 ARG A N 1
ATOM 2027 C CA . ARG A 1 254 ? 1.312 -3.390 -7.015 1.00 95.50 254 ARG A CA 1
ATOM 2028 C C . ARG A 1 254 ? 0.665 -3.955 -8.267 1.00 95.50 254 ARG A C 1
ATOM 2030 O O . ARG A 1 254 ? 1.354 -4.258 -9.240 1.00 95.50 254 ARG A O 1
ATOM 2037 N N . PHE A 1 255 ? -0.657 -4.079 -8.250 1.00 94.50 255 PHE A N 1
ATOM 2038 C CA . PHE A 1 255 ? -1.426 -4.418 -9.445 1.00 94.50 255 PHE A CA 1
ATOM 2039 C C . PHE A 1 255 ? -1.711 -3.161 -10.261 1.00 94.50 255 PHE A C 1
ATOM 2041 O O . PHE A 1 255 ? -1.859 -2.072 -9.712 1.00 94.50 255 PHE A O 1
ATOM 2048 N N . SER A 1 256 ? -1.789 -3.316 -11.578 1.00 92.88 256 SER A N 1
ATOM 2049 C CA . SER A 1 256 ? -2.152 -2.210 -12.453 1.00 92.88 256 SER A CA 1
ATOM 2050 C C . SER A 1 256 ? -3.658 -1.915 -12.371 1.00 92.88 256 SER A C 1
ATOM 2052 O O . SER A 1 256 ? -4.450 -2.862 -12.339 1.00 92.88 256 SER A O 1
ATOM 2054 N N . PRO A 1 257 ? -4.081 -0.636 -12.401 1.00 88.62 257 PRO A N 1
ATOM 2055 C CA . PRO A 1 257 ? -5.497 -0.258 -12.409 1.00 88.62 257 PRO A CA 1
ATOM 2056 C C . PRO A 1 257 ? -6.287 -0.791 -13.603 1.00 88.62 257 PRO A C 1
ATOM 2058 O O . PRO A 1 257 ? -7.500 -0.973 -13.515 1.00 88.62 257 PRO A O 1
ATOM 2061 N N . ASP A 1 258 ? -5.624 -0.964 -14.746 1.00 87.25 258 ASP A N 1
ATOM 2062 C CA . ASP A 1 258 ? -6.273 -1.237 -16.030 1.00 87.25 258 ASP A CA 1
ATOM 2063 C C . ASP A 1 258 ? -6.367 -2.735 -16.350 1.00 87.25 258 ASP A C 1
ATOM 2065 O O . ASP A 1 258 ? -7.105 -3.145 -17.250 1.00 87.25 258 ASP A O 1
ATOM 2069 N N . SER A 1 259 ? -5.619 -3.566 -15.621 1.00 88.62 259 SER A N 1
ATOM 2070 C CA . SER A 1 259 ? -5.421 -4.968 -15.955 1.00 88.62 259 SER A CA 1
ATOM 2071 C C . SER A 1 259 ? -5.075 -5.805 -14.731 1.00 88.62 259 SER A C 1
ATOM 2073 O O . SER A 1 259 ? -4.018 -5.658 -14.121 1.00 88.62 259 SER A O 1
ATOM 2075 N N . LEU A 1 260 ? -5.910 -6.813 -14.471 1.00 85.50 260 LEU A N 1
ATOM 2076 C CA . LEU A 1 260 ? -5.695 -7.819 -13.421 1.00 85.50 260 LEU A CA 1
ATOM 2077 C C . LEU A 1 260 ? -4.487 -8.735 -13.680 1.00 85.50 260 LEU A C 1
ATOM 2079 O O . LEU A 1 260 ? -4.117 -9.528 -12.818 1.00 85.50 260 LEU A O 1
ATOM 2083 N N . LEU A 1 261 ? -3.910 -8.671 -14.883 1.00 88.00 261 LEU A N 1
ATOM 2084 C CA . LEU A 1 261 ? -2.765 -9.482 -15.300 1.00 88.00 261 LEU A CA 1
ATOM 2085 C C . LEU A 1 261 ? -1.472 -8.668 -15.391 1.00 88.00 261 LEU A C 1
ATOM 2087 O O . LEU A 1 261 ? -0.431 -9.218 -15.747 1.00 88.00 261 L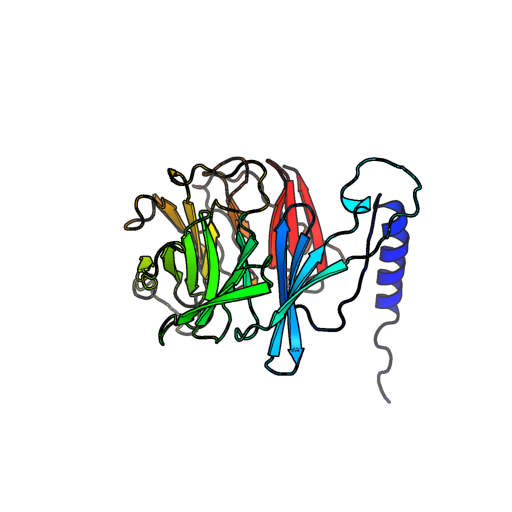EU A O 1
ATOM 2091 N N . ARG A 1 262 ? -1.530 -7.362 -15.111 1.00 92.69 262 ARG A N 1
ATOM 2092 C CA . ARG A 1 262 ? -0.362 -6.488 -15.088 1.00 92.69 262 ARG A CA 1
ATOM 2093 C C . ARG A 1 262 ? -0.066 -6.105 -13.646 1.00 92.69 262 ARG A C 1
ATOM 2095 O O . ARG A 1 262 ? -0.959 -5.743 -12.886 1.00 92.69 262 ARG A O 1
ATOM 2102 N N . LEU A 1 263 ? 1.204 -6.185 -13.289 1.00 95.19 263 LEU A N 1
ATOM 2103 C CA . LEU A 1 263 ? 1.714 -5.802 -11.984 1.00 95.19 263 LEU A CA 1
ATOM 2104 C C . LEU A 1 263 ? 3.080 -5.146 -12.148 1.00 95.19 263 LEU A C 1
ATOM 2106 O O . LEU A 1 263 ? 3.729 -5.299 -13.184 1.00 95.19 263 LEU A O 1
ATOM 2110 N N . SER A 1 264 ? 3.506 -4.435 -11.120 1.00 95.50 264 SER A N 1
ATOM 2111 C CA . SER A 1 264 ? 4.850 -3.887 -10.978 1.00 95.50 264 SER A CA 1
ATOM 2112 C C . SER A 1 264 ? 5.499 -4.444 -9.720 1.00 95.50 264 SER A C 1
ATOM 2114 O O . SER A 1 264 ? 4.831 -4.691 -8.713 1.00 95.50 264 SER A O 1
ATOM 2116 N N . VAL A 1 265 ? 6.811 -4.643 -9.799 1.00 95.56 265 VAL A N 1
ATOM 2117 C CA . VAL A 1 265 ? 7.661 -5.084 -8.692 1.00 95.56 265 VAL A CA 1
ATOM 2118 C C . VAL A 1 265 ? 8.892 -4.192 -8.613 1.00 95.56 265 VAL A C 1
ATOM 2120 O O . VAL A 1 265 ? 9.341 -3.672 -9.633 1.00 95.56 265 VAL A O 1
ATOM 2123 N N . THR A 1 266 ? 9.447 -4.026 -7.417 1.00 93.44 266 THR A N 1
ATOM 2124 C CA . THR A 1 266 ? 10.724 -3.328 -7.200 1.00 93.44 266 THR A CA 1
ATOM 2125 C C . THR A 1 266 ? 11.756 -4.263 -6.594 1.00 93.44 266 THR A C 1
ATOM 2127 O O . THR A 1 266 ? 11.401 -5.195 -5.878 1.00 93.44 266 THR A O 1
ATOM 2130 N N . GLY A 1 267 ? 13.033 -4.004 -6.886 1.00 87.81 267 GLY A N 1
ATOM 2131 C CA . GLY A 1 267 ? 14.163 -4.750 -6.318 1.00 87.81 267 GLY A CA 1
ATOM 2132 C C . GLY A 1 267 ? 14.593 -5.992 -7.105 1.00 87.81 267 GLY A C 1
ATOM 2133 O O . GLY A 1 267 ? 15.581 -6.621 -6.733 1.00 87.81 267 GLY A O 1
ATOM 2134 N N . PHE A 1 268 ? 13.911 -6.316 -8.207 1.00 90.50 268 PHE A N 1
ATOM 2135 C CA . PHE A 1 268 ? 14.133 -7.543 -8.974 1.00 90.50 268 PHE A CA 1
ATOM 2136 C C . PHE A 1 268 ? 14.345 -7.274 -10.455 1.00 90.50 268 PHE A C 1
ATOM 2138 O O . PHE A 1 268 ? 13.736 -6.367 -11.026 1.00 90.50 268 PHE A O 1
ATOM 2145 N N . ASP A 1 269 ? 15.152 -8.133 -11.064 1.00 87.00 269 ASP A N 1
ATOM 2146 C CA . ASP A 1 269 ? 15.197 -8.285 -12.508 1.00 87.00 269 ASP A CA 1
ATOM 2147 C C . ASP A 1 269 ? 14.150 -9.339 -12.916 1.00 87.00 269 ASP A C 1
ATOM 2149 O O . ASP A 1 269 ? 13.813 -10.259 -12.158 1.00 87.00 269 ASP A O 1
ATOM 2153 N N . LEU A 1 270 ? 13.553 -9.172 -14.095 1.00 87.25 270 LEU A N 1
ATOM 2154 C CA . LEU A 1 270 ? 12.506 -10.073 -14.573 1.00 87.25 270 LEU A CA 1
ATOM 2155 C C . LEU A 1 270 ? 13.119 -11.169 -15.455 1.00 87.25 270 LEU A C 1
ATOM 2157 O O . LEU A 1 270 ? 13.852 -10.831 -16.382 1.00 87.25 270 LEU A O 1
ATOM 2161 N N . PRO A 1 271 ? 12.785 -12.453 -15.227 1.00 86.62 271 PRO A N 1
ATOM 2162 C CA . PRO A 1 271 ? 13.233 -13.542 -16.087 1.00 86.62 271 PRO A CA 1
ATOM 2163 C C . PRO A 1 271 ? 12.629 -13.440 -17.493 1.00 86.62 271 PRO A C 1
ATOM 2165 O O . PRO A 1 271 ? 11.497 -12.979 -17.662 1.00 86.62 271 PRO A O 1
ATOM 2168 N N . ASP A 1 272 ? 13.324 -13.998 -18.488 1.00 85.50 272 ASP A N 1
ATOM 2169 C CA . ASP A 1 272 ? 12.930 -13.979 -19.912 1.00 85.50 272 ASP A CA 1
ATOM 2170 C C . ASP A 1 272 ? 11.529 -14.557 -20.201 1.00 85.50 272 ASP A C 1
ATOM 2172 O O . ASP A 1 272 ? 10.935 -14.313 -21.254 1.00 85.50 272 ASP A O 1
ATOM 2176 N N . ASN A 1 273 ? 10.979 -15.359 -19.284 1.00 86.38 273 ASN A N 1
ATOM 2177 C CA . ASN A 1 273 ? 9.658 -15.970 -19.432 1.00 86.38 273 ASN A CA 1
ATOM 2178 C C . ASN A 1 273 ? 8.495 -15.068 -18.982 1.00 86.38 273 ASN A C 1
ATOM 2180 O O . ASN A 1 273 ? 7.335 -15.472 -19.118 1.00 86.38 273 ASN A O 1
ATOM 2184 N N . LEU A 1 274 ? 8.777 -13.884 -18.435 1.00 89.38 274 LEU A N 1
ATOM 2185 C CA . LEU A 1 274 ? 7.783 -12.870 -18.109 1.00 89.38 274 LEU A CA 1
ATOM 2186 C C . LEU A 1 274 ? 7.844 -11.745 -19.139 1.00 89.38 274 LEU A C 1
ATOM 2188 O O . LEU A 1 274 ? 8.901 -11.227 -19.483 1.00 89.38 274 LEU A O 1
ATOM 2192 N N . LYS A 1 275 ? 6.673 -11.340 -19.638 1.00 93.56 275 LYS A N 1
ATOM 2193 C CA . LYS A 1 275 ? 6.587 -10.214 -20.565 1.00 93.56 275 LYS A CA 1
ATOM 2194 C C . LYS A 1 275 ? 6.774 -8.907 -19.797 1.00 93.56 275 LYS A C 1
ATOM 2196 O O . LYS A 1 275 ? 5.821 -8.382 -19.223 1.00 93.56 275 LYS A O 1
ATOM 2201 N N . THR A 1 276 ? 7.978 -8.362 -19.855 1.00 93.50 276 THR A N 1
ATOM 2202 C CA . THR A 1 276 ? 8.282 -7.021 -19.357 1.00 93.50 276 THR A CA 1
ATOM 2203 C C . THR A 1 276 ? 7.676 -5.966 -20.276 1.00 93.50 276 THR A C 1
ATOM 2205 O O . THR A 1 276 ? 7.874 -5.992 -21.490 1.00 93.50 276 THR A O 1
ATOM 2208 N N . VAL A 1 277 ? 6.913 -5.038 -19.698 1.00 93.62 277 VAL A N 1
ATOM 2209 C CA . VAL A 1 277 ? 6.370 -3.878 -20.425 1.00 93.62 277 VAL A CA 1
ATOM 2210 C C . VAL A 1 277 ? 7.307 -2.680 -20.295 1.00 93.62 277 VAL A C 1
ATOM 2212 O O . VAL A 1 277 ? 7.537 -1.969 -21.267 1.00 93.62 277 VAL A O 1
ATOM 2215 N N . PHE A 1 278 ? 7.859 -2.477 -19.098 1.00 93.81 278 PHE A N 1
ATOM 2216 C CA . PHE A 1 278 ? 8.686 -1.332 -18.748 1.00 93.81 278 PHE A CA 1
ATOM 2217 C C . PHE A 1 278 ? 9.605 -1.680 -17.570 1.00 93.81 278 PHE A C 1
ATOM 2219 O O . PHE A 1 278 ? 9.166 -2.344 -16.631 1.00 93.81 278 PHE A O 1
ATOM 2226 N N . THR A 1 279 ? 10.848 -1.193 -17.618 1.00 94.00 279 THR A N 1
ATOM 2227 C CA . THR A 1 279 ? 11.845 -1.269 -16.539 1.00 94.00 279 THR A CA 1
ATOM 2228 C C . THR A 1 279 ? 12.598 0.058 -16.486 1.00 94.00 279 THR A C 1
ATOM 2230 O O . THR A 1 279 ? 12.880 0.645 -17.532 1.00 94.00 279 THR A O 1
ATOM 2233 N N . HIS A 1 280 ? 12.952 0.526 -15.287 1.00 93.12 280 HIS A N 1
ATOM 2234 C CA . HIS A 1 280 ? 13.759 1.730 -15.103 1.00 93.12 280 HIS A CA 1
ATOM 2235 C C . HIS A 1 280 ? 14.794 1.56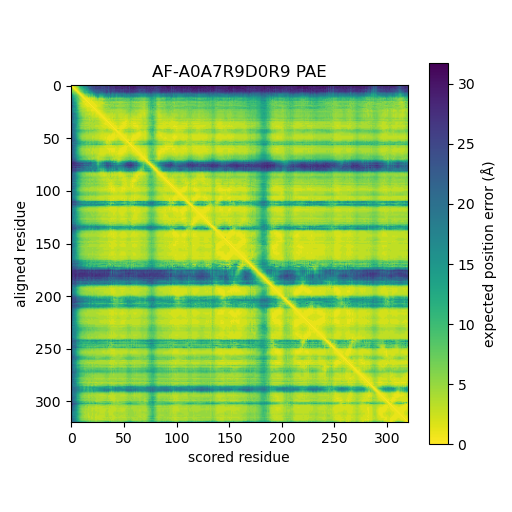0 -13.989 1.00 93.12 280 HIS A C 1
ATOM 2237 O O . HIS A 1 280 ? 14.592 0.826 -13.028 1.00 93.12 280 HIS A O 1
ATOM 2243 N N . ASP A 1 281 ? 15.887 2.304 -14.113 1.00 91.88 281 ASP A N 1
ATOM 2244 C CA . ASP A 1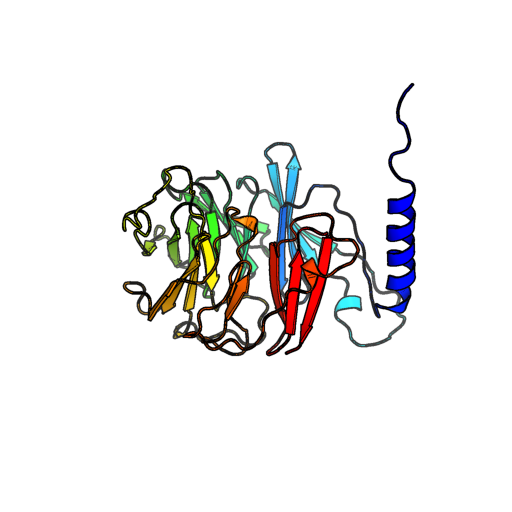 281 ? 17.003 2.389 -13.166 1.00 91.88 281 ASP A CA 1
ATOM 2245 C C . ASP A 1 281 ? 17.344 3.857 -12.834 1.00 91.88 281 ASP A C 1
ATOM 2247 O O . ASP A 1 281 ? 18.423 4.176 -12.337 1.00 91.88 281 ASP A O 1
ATOM 2251 N N . GLY A 1 282 ? 16.431 4.785 -13.144 1.00 91.44 282 GLY A N 1
ATOM 2252 C CA . GLY A 1 282 ? 16.743 6.213 -13.144 1.00 91.44 282 GLY A CA 1
ATOM 2253 C C . GLY A 1 282 ? 17.034 6.815 -11.768 1.00 91.44 282 GLY A C 1
ATOM 2254 O O . GLY A 1 282 ? 17.761 7.804 -11.704 1.00 91.44 282 GLY A O 1
ATOM 2255 N N . HIS A 1 283 ? 16.568 6.203 -10.673 1.00 92.25 283 HIS A N 1
ATOM 2256 C CA . HIS A 1 283 ? 16.948 6.621 -9.318 1.00 92.25 283 HIS A CA 1
ATOM 2257 C C . HIS A 1 283 ? 18.461 6.478 -9.086 1.00 92.25 283 HIS A C 1
ATOM 2259 O O . HIS A 1 283 ? 19.093 7.397 -8.576 1.00 92.25 283 HIS A O 1
ATOM 2265 N N . SER A 1 284 ? 19.064 5.384 -9.560 1.00 89.81 284 SER A N 1
ATOM 2266 C CA . SER A 1 284 ? 20.509 5.127 -9.457 1.00 89.81 284 SER A CA 1
ATOM 2267 C C . SER A 1 284 ? 21.353 5.962 -10.429 1.00 89.81 284 SER A C 1
ATOM 2269 O O . SER A 1 284 ? 22.577 5.923 -10.368 1.00 89.81 284 SER A O 1
ATOM 2271 N N . LYS A 1 285 ? 20.719 6.689 -11.360 1.00 89.19 285 LYS A N 1
ATOM 2272 C CA . LYS A 1 285 ? 21.393 7.528 -12.366 1.00 89.19 285 LYS A CA 1
ATOM 2273 C C . LYS A 1 285 ? 21.467 9.006 -11.977 1.00 89.19 285 LYS A C 1
ATOM 2275 O O . LYS A 1 285 ? 22.019 9.801 -12.739 1.00 89.19 285 LYS A O 1
ATOM 2280 N N . GLN A 1 286 ? 20.900 9.407 -10.839 1.00 86.06 286 GLN A N 1
ATOM 2281 C CA . GLN A 1 286 ? 20.990 10.793 -10.381 1.00 86.06 286 GLN A CA 1
ATOM 2282 C C . GLN A 1 286 ? 22.396 11.110 -9.870 1.00 86.06 286 GLN A C 1
ATOM 2284 O O . GLN A 1 286 ? 22.996 10.328 -9.148 1.00 86.06 286 GLN A O 1
ATOM 2289 N N . LYS A 1 287 ? 22.919 12.289 -10.224 1.00 75.38 287 LYS A N 1
ATOM 2290 C CA . LYS A 1 287 ? 24.283 12.704 -9.853 1.00 75.38 287 LYS A CA 1
ATOM 2291 C C . LYS A 1 287 ? 24.513 12.754 -8.337 1.00 75.38 287 LYS A C 1
ATOM 2293 O O . LYS A 1 287 ? 25.644 12.566 -7.910 1.00 75.38 287 LYS A O 1
ATOM 2298 N N . SER A 1 288 ? 23.455 12.979 -7.561 1.00 70.44 288 SER A N 1
ATOM 2299 C CA . SER A 1 288 ? 23.475 13.056 -6.098 1.00 70.44 288 SER A CA 1
ATOM 2300 C C . SER A 1 288 ? 23.335 11.698 -5.395 1.00 70.44 288 SER A C 1
ATOM 2302 O O . SER A 1 288 ? 23.306 11.651 -4.169 1.00 70.44 288 SER A O 1
ATOM 2304 N N . SER A 1 289 ? 23.247 10.570 -6.116 1.00 69.81 289 SER A N 1
ATOM 2305 C CA . SER A 1 289 ? 23.124 9.260 -5.466 1.00 69.81 289 SER A CA 1
ATOM 2306 C C . SER A 1 289 ? 24.460 8.821 -4.853 1.00 69.81 289 SER A C 1
ATOM 2308 O O . SER A 1 289 ? 25.279 8.166 -5.502 1.00 69.81 289 SER A O 1
ATOM 2310 N N . VAL A 1 290 ? 24.682 9.170 -3.587 1.00 67.94 290 VAL A N 1
ATOM 2311 C CA . VAL A 1 290 ? 25.792 8.644 -2.786 1.00 67.94 290 VAL A CA 1
ATOM 2312 C C . VAL A 1 290 ? 25.375 7.277 -2.232 1.00 67.94 290 VAL A C 1
ATOM 2314 O O . VAL A 1 290 ? 24.742 7.177 -1.188 1.00 67.94 290 VAL A O 1
ATOM 2317 N N . GLY A 1 291 ? 25.709 6.204 -2.954 1.00 77.50 291 GLY A N 1
ATOM 2318 C CA . GLY A 1 291 ? 25.548 4.822 -2.482 1.00 77.50 291 GLY A CA 1
ATOM 2319 C C . GLY A 1 291 ? 24.424 4.016 -3.141 1.00 77.50 291 GLY A C 1
ATOM 2320 O O . GLY A 1 291 ? 23.893 4.370 -4.195 1.00 77.50 291 GLY A O 1
ATOM 2321 N N . ASN A 1 292 ? 24.100 2.875 -2.523 1.00 83.00 292 ASN A N 1
ATOM 2322 C CA . ASN A 1 292 ? 23.086 1.944 -3.017 1.00 83.00 292 ASN A CA 1
ATOM 2323 C C . ASN A 1 292 ? 21.694 2.576 -2.896 1.00 83.00 292 ASN A C 1
ATOM 2325 O O . ASN A 1 292 ? 21.106 2.624 -1.820 1.00 83.00 292 ASN A O 1
ATOM 2329 N N . THR A 1 293 ? 21.177 3.068 -4.020 1.00 88.94 293 THR A N 1
ATOM 2330 C CA . THR A 1 293 ? 19.813 3.592 -4.109 1.00 88.94 293 THR A CA 1
ATOM 2331 C C . THR A 1 293 ? 18.842 2.448 -4.362 1.00 88.94 293 THR A C 1
ATOM 2333 O O . THR A 1 293 ? 18.992 1.722 -5.347 1.00 88.94 293 THR A O 1
ATOM 2336 N N . SER A 1 294 ? 17.831 2.315 -3.509 1.00 90.19 294 SER A N 1
ATOM 2337 C CA . SER A 1 294 ? 16.764 1.326 -3.643 1.00 90.19 294 SER A CA 1
ATOM 2338 C C . SER A 1 294 ? 15.402 2.008 -3.687 1.00 90.19 294 SER A C 1
ATOM 2340 O O . SER A 1 294 ? 15.178 3.052 -3.073 1.00 90.19 294 SER A O 1
ATOM 2342 N N . VAL A 1 295 ? 14.494 1.446 -4.486 1.00 92.69 295 VAL A N 1
ATOM 2343 C CA . VAL A 1 295 ? 13.113 1.929 -4.576 1.00 92.69 295 VAL A CA 1
ATOM 2344 C C . VAL A 1 295 ? 12.358 1.412 -3.360 1.00 92.69 295 VAL A C 1
ATOM 2346 O O . VAL A 1 295 ? 12.273 0.204 -3.165 1.00 92.69 295 VAL A O 1
ATOM 2349 N N . ILE A 1 296 ? 11.801 2.327 -2.571 1.00 91.56 296 ILE A N 1
ATOM 2350 C CA . ILE A 1 296 ? 11.104 2.015 -1.313 1.00 91.56 296 ILE A CA 1
ATOM 2351 C C . ILE A 1 296 ? 9.590 1.901 -1.496 1.00 91.56 296 ILE A C 1
ATOM 2353 O O . ILE A 1 296 ? 8.897 1.255 -0.716 1.00 91.56 296 ILE A O 1
ATOM 2357 N N . SER A 1 297 ? 9.044 2.547 -2.527 1.00 91.62 297 SER A N 1
ATOM 2358 C CA . SER A 1 297 ? 7.612 2.523 -2.808 1.00 91.62 297 SER A CA 1
ATOM 2359 C C . SER A 1 297 ? 7.341 2.909 -4.252 1.00 91.62 297 SER A C 1
ATOM 2361 O O . SER A 1 297 ? 8.086 3.683 -4.857 1.00 91.62 297 SER A O 1
ATOM 2363 N N . HIS A 1 298 ? 6.252 2.385 -4.801 1.00 93.44 298 HIS A N 1
ATOM 2364 C CA . HIS A 1 298 ? 5.705 2.870 -6.054 1.00 93.44 298 HIS A CA 1
ATOM 2365 C C . HIS A 1 298 ? 4.183 2.750 -6.077 1.00 93.44 298 HIS A C 1
ATOM 2367 O O . HIS A 1 298 ? 3.577 1.979 -5.328 1.00 93.44 298 HIS A O 1
ATOM 2373 N N . LEU A 1 299 ? 3.582 3.531 -6.965 1.00 91.88 299 LEU A N 1
ATOM 2374 C CA . LEU A 1 299 ? 2.149 3.665 -7.138 1.00 91.88 299 LEU A CA 1
ATOM 2375 C C . LEU A 1 299 ? 1.819 3.747 -8.627 1.00 91.88 299 LEU A C 1
ATOM 2377 O O . LEU A 1 299 ? 2.498 4.444 -9.382 1.00 91.88 299 LEU A O 1
ATOM 2381 N N . TRP A 1 300 ? 0.747 3.081 -9.040 1.00 91.44 300 TRP A N 1
ATOM 2382 C CA . TRP A 1 300 ? 0.172 3.271 -10.366 1.00 91.44 300 TRP A CA 1
ATOM 2383 C C . TRP A 1 300 ? -0.692 4.527 -10.411 1.00 91.44 300 TRP A C 1
ATOM 2385 O O . TRP A 1 300 ? -1.561 4.730 -9.565 1.00 91.44 300 TRP A O 1
ATOM 2395 N N . TRP A 1 301 ? -0.512 5.333 -11.451 1.00 86.19 301 TRP A N 1
ATOM 2396 C CA . TRP A 1 301 ? -1.379 6.462 -11.753 1.00 86.19 301 TRP A CA 1
ATOM 2397 C C . TRP A 1 301 ? -1.933 6.310 -13.168 1.00 86.19 301 TRP A C 1
ATOM 2399 O O . TRP A 1 301 ? -1.272 6.631 -14.149 1.00 86.19 301 TRP A O 1
ATOM 2409 N N . ARG A 1 302 ? -3.178 5.841 -13.301 1.00 83.06 302 ARG A N 1
ATOM 2410 C CA . ARG A 1 302 ? -3.758 5.463 -14.610 1.00 83.06 302 ARG A CA 1
ATOM 2411 C C . ARG A 1 302 ? -2.968 4.314 -15.275 1.00 83.06 302 ARG A C 1
ATOM 2413 O O . ARG A 1 302 ? -2.131 3.668 -14.653 1.00 83.06 302 ARG A O 1
ATOM 2420 N N . ASP A 1 303 ? -3.284 4.037 -16.534 1.00 83.75 303 ASP A N 1
ATOM 2421 C CA . ASP A 1 303 ? -2.916 2.803 -17.244 1.00 83.75 303 ASP A CA 1
ATOM 2422 C C . ASP A 1 303 ? -1.410 2.671 -17.543 1.00 83.75 303 ASP A C 1
ATOM 2424 O O . ASP A 1 303 ? -0.882 1.565 -17.677 1.00 83.75 303 ASP A O 1
ATOM 2428 N N . ASN A 1 304 ? -0.706 3.800 -17.663 1.00 90.12 304 ASN A N 1
ATOM 2429 C CA . ASN A 1 304 ? 0.664 3.844 -18.174 1.00 90.12 304 ASN A CA 1
ATOM 2430 C C . ASN A 1 304 ? 1.568 4.861 -17.458 1.00 90.12 304 ASN A C 1
ATOM 2432 O O . ASN A 1 304 ? 2.580 5.288 -18.025 1.00 90.12 304 ASN A O 1
ATOM 2436 N N . LEU A 1 305 ? 1.197 5.277 -16.240 1.00 93.56 305 LEU A N 1
ATOM 2437 C CA . LEU A 1 305 ? 2.086 6.052 -15.380 1.00 93.56 305 LEU A CA 1
ATOM 2438 C C . LEU A 1 305 ? 2.347 5.320 -14.071 1.00 93.56 305 LEU A C 1
ATOM 2440 O O . LEU A 1 305 ? 1.438 4.777 -13.445 1.00 93.56 305 LEU A O 1
ATOM 2444 N N . VAL A 1 306 ? 3.605 5.348 -13.649 1.00 93.88 306 VAL A N 1
ATOM 2445 C CA . VAL A 1 306 ? 4.049 4.829 -12.356 1.00 93.88 306 VAL A CA 1
ATOM 2446 C C . VAL A 1 306 ? 4.841 5.920 -11.665 1.00 93.88 306 VAL A C 1
ATOM 2448 O O . VAL A 1 306 ? 5.709 6.545 -12.267 1.00 93.88 306 VAL A O 1
ATOM 2451 N N . ILE A 1 307 ? 4.542 6.150 -10.396 1.00 94.94 307 ILE A N 1
ATOM 2452 C CA . ILE A 1 307 ? 5.288 7.061 -9.537 1.00 94.94 307 ILE A CA 1
ATOM 2453 C C . ILE A 1 307 ? 6.112 6.200 -8.590 1.00 94.94 307 ILE A C 1
ATOM 2455 O O . ILE A 1 307 ? 5.564 5.280 -7.990 1.00 94.94 307 ILE A O 1
ATOM 2459 N N . SER A 1 308 ? 7.405 6.474 -8.447 1.00 95.44 308 SER A N 1
ATOM 2460 C CA . SER A 1 308 ? 8.291 5.724 -7.553 1.00 95.44 308 SER A CA 1
ATOM 2461 C C . SER A 1 308 ? 9.121 6.649 -6.673 1.00 95.44 308 SER A C 1
ATOM 2463 O O . SER A 1 308 ? 9.577 7.704 -7.117 1.00 95.44 308 SER A O 1
ATOM 2465 N N . ALA A 1 309 ? 9.318 6.230 -5.427 1.00 94.38 309 ALA A N 1
ATOM 2466 C CA . ALA A 1 309 ? 10.154 6.893 -4.436 1.00 94.38 309 ALA A CA 1
ATOM 2467 C C . ALA A 1 309 ? 11.324 5.983 -4.045 1.00 94.38 309 ALA A C 1
ATOM 2469 O O . ALA A 1 309 ? 11.168 4.759 -3.992 1.00 94.38 309 ALA A O 1
ATOM 2470 N N . ALA A 1 310 ? 12.482 6.568 -3.750 1.00 93.62 310 ALA A N 1
ATOM 2471 C CA . ALA A 1 310 ? 13.701 5.828 -3.426 1.00 93.62 310 ALA A CA 1
ATOM 2472 C C . ALA A 1 310 ? 14.422 6.372 -2.181 1.00 93.62 310 ALA A C 1
ATOM 2474 O O . ALA A 1 310 ? 14.137 7.475 -1.719 1.00 93.62 310 ALA A O 1
ATOM 2475 N N . THR A 1 311 ? 15.383 5.601 -1.661 1.00 91.38 311 THR A N 1
ATOM 2476 C CA . THR A 1 311 ? 16.191 5.939 -0.469 1.00 91.38 311 THR A CA 1
ATOM 2477 C C . THR A 1 311 ? 17.063 7.186 -0.622 1.00 91.38 311 THR A C 1
ATOM 2479 O O . THR A 1 311 ? 17.539 7.724 0.370 1.00 91.38 311 THR A O 1
ATOM 2482 N N . ASN A 1 312 ? 17.254 7.681 -1.845 1.00 90.25 312 ASN A N 1
ATOM 2483 C CA . ASN A 1 312 ? 17.990 8.911 -2.142 1.00 90.25 312 ASN A CA 1
ATOM 2484 C C . ASN A 1 312 ? 17.090 10.168 -2.152 1.00 90.25 312 ASN A C 1
ATOM 2486 O O . ASN A 1 312 ? 17.400 11.136 -2.843 1.00 90.25 312 ASN A O 1
ATOM 2490 N N . ASN A 1 313 ? 15.945 10.130 -1.458 1.00 89.31 313 ASN A N 1
ATOM 2491 C CA . ASN A 1 313 ? 14.954 11.213 -1.360 1.00 89.31 313 ASN A CA 1
ATOM 2492 C C . ASN A 1 313 ? 14.359 11.685 -2.698 1.00 89.31 313 ASN A C 1
ATOM 2494 O O . ASN A 1 313 ? 13.773 12.764 -2.784 1.00 89.31 313 ASN A O 1
ATOM 2498 N N . SER A 1 314 ? 14.474 10.882 -3.758 1.00 91.19 314 SER A N 1
ATOM 2499 C CA . SER A 1 314 ? 13.932 11.239 -5.065 1.00 91.19 314 SER A CA 1
ATOM 2500 C C . SER A 1 314 ? 12.563 10.615 -5.324 1.00 91.19 314 SER A C 1
ATOM 2502 O O . SER A 1 314 ? 12.292 9.469 -4.960 1.00 91.19 314 SER A O 1
ATOM 2504 N N . LEU A 1 315 ? 11.713 11.382 -6.008 1.00 93.12 315 LEU A N 1
ATOM 2505 C CA . LEU A 1 315 ? 10.398 10.971 -6.489 1.00 93.12 315 LEU A CA 1
ATOM 2506 C C . LEU A 1 315 ? 10.366 11.114 -8.011 1.00 93.12 315 LEU A C 1
ATOM 2508 O O . LEU A 1 315 ? 10.540 12.216 -8.534 1.00 93.12 315 LEU A O 1
ATOM 2512 N N . HIS A 1 316 ? 10.190 10.010 -8.734 1.00 94.50 316 HIS A N 1
ATOM 2513 C CA . HIS A 1 316 ? 10.163 9.996 -10.199 1.00 94.50 316 HIS A CA 1
ATOM 2514 C C . HIS A 1 316 ? 8.774 9.587 -10.697 1.00 94.50 316 HIS A C 1
ATOM 2516 O O . HIS A 1 316 ? 8.083 8.794 -10.062 1.00 94.50 316 HIS A O 1
ATOM 2522 N N . CYS A 1 317 ? 8.367 10.134 -11.844 1.00 95.00 317 CYS A N 1
ATOM 2523 C CA . CYS A 1 317 ? 7.140 9.762 -12.543 1.00 95.00 317 CYS A CA 1
ATOM 2524 C C . CYS A 1 317 ? 7.508 9.226 -13.926 1.00 95.00 317 CYS A C 1
ATOM 2526 O O . CYS A 1 317 ? 8.145 9.916 -14.725 1.00 95.00 317 CYS A O 1
ATOM 2528 N N . TRP A 1 318 ? 7.113 7.990 -14.194 1.00 95.00 318 TRP A N 1
ATOM 2529 C CA . TRP A 1 318 ? 7.462 7.239 -15.388 1.00 95.00 318 TRP A CA 1
ATOM 2530 C C . TRP A 1 318 ? 6.253 7.099 -16.283 1.00 95.00 318 TRP A C 1
ATOM 2532 O O . TRP A 1 318 ? 5.187 6.716 -15.812 1.00 95.00 318 TRP A O 1
ATOM 2542 N N . ARG A 1 319 ? 6.440 7.347 -17.578 1.00 93.44 319 ARG A N 1
ATOM 2543 C CA . ARG A 1 319 ? 5.462 7.024 -18.612 1.00 93.44 319 ARG A CA 1
ATOM 2544 C C . ARG A 1 319 ? 6.045 5.971 -19.535 1.00 93.44 319 ARG A C 1
ATOM 2546 O O . ARG A 1 319 ? 7.167 6.147 -20.008 1.00 93.44 319 ARG A O 1
ATOM 2553 N N . PHE A 1 320 ? 5.264 4.940 -19.816 1.00 89.00 320 PHE A N 1
ATOM 2554 C CA . PHE A 1 320 ? 5.599 3.901 -20.784 1.00 89.00 320 PHE A CA 1
ATOM 2555 C C . PHE A 1 320 ? 4.438 3.637 -21.750 1.00 89.00 320 PHE A C 1
ATOM 2557 O O . PHE A 1 320 ? 3.375 4.297 -21.610 1.00 89.00 320 PHE A O 1
#

Secondary structure (DSSP, 8-state):
-------THHHHHHHHHHHHHHHH-S-------SSEEEEEEEEETTEEEEEEEEETTEEEEEEEEPPHHHH-----------S-EEEEEEEES-SSEEEEE-TTSEEEEEEBS-SEEEEEETTTTEEEEEEE--SS--BEEEEEEETTEEEEEETTT--EEEEETTS-PPPEEEE--STTS----SSTT----EEEEES--TT-SSPPPGGG-EEEEEETT-EEEEEETTBTTS-SEEEEPBS--S-GGG--EEEETTEEEEEEESS-BPPTTS-------GGGGSTT--S---EEEEEE-STTEEEEEETTS-EEEEE-

Organism: Timema poppense (NCBI:txid170557)

Radius of gyration: 20.88 Å; Cα contacts (8 Å, |Δi|>4): 679; chains: 1; bounding box: 61×60×44 Å

Mean predicted aligned error: 7.52 Å

Sequence (320 aa):
MYNMFENDSDDEEEDEWFYNSMFRYKQLQMFGFENTVHHIEPSCHDRICVAQRHKPDKYEILELSLPEKLLTESHQDCLMKNLVKKQSHIPTSVESPSLAVNDSNDILASSIGSKNVELINTETAQVITSSPLGSEDGRTKPIFVSRNVGGVCSVDSGAVRLKDLRSNSNWSLVCKEFSQRSLIVTNPTDEEYWTVASTYENYFIKQPSESDSKLGLLSTQGRLLLYDMRNTNSAFCDKQLEKRTQHCDEICLRFSPDSLLRLSVTGFDLPDNLKTVFTHDGHSKQKSSVGNTSVISHLWWRDNLVISAATNNSLHCWRF

InterPro domains:
  IPR042795 WD repeat-containing protein 73 [PTHR46947] (9-76)